Protein AF-A0A954GV73-F1 (afdb_monomer_lite)

Foldseek 3Di:
DDDDDDDDDDDCPVVVVVVVVVVVVVVVVVVVVVVVVVVVVVVVVVVVVVVVVVVVPDDDDDDDDDDDDDDDDDDDDDDDDDDDPDDDDDDDDDDDDDDDDDDPPPVRVVVVVVVVVVVVVVVVVVVVVVVVVVVVVVVVVVVVVVVVVVVVVVVVVVVVVVVVVVVVVVVVVVVVVVVVVVVVVVVVVVVVVVVVVVVVVVVVVVVVVVVVVVVVVVVVVVDDDDDDPDDDDCPPDDPDDDFDWDDDPFWIAGPVVRDIDGPVNVVPDDD

pLDDT: mean 78.46, std 19.03, range [37.81, 98.62]

Radius of gyration: 63.05 Å; chains: 1; bounding box: 136×92×162 Å

Sequence (271 aa):
MKRPRSQPTFTMFPFLAVLMCTMGALILILLVTTRRIRTQAIAQKQQETLQATIEVEKTEPPKLTTVAVMPTLRVPPVPQMPVLPRREVDEPVLPEVTEDPPGPTAAELARLEYEARLAQRNLQEQKLNEQMRARLSALQDKYSDRAKQLATEQHNWMTTQSQTNALLADVRQLQGANEQMEQQLKQLAAQNTALQQKKSEQEQQLAQLGKNQQQLVEDQKNRQPRIALVAHDPLAGTNRKPILIECRADSFHFPSEGISISAADCNGFLP

Secondary structure (DSSP, 8-state):
--PPPPP----SHHHHHHHHHHHHHHHHHHHHHHHHHHHHHHHHHHHHHHHHHHSSTT--PPP----PPPPP--PPPPPPPP----------PPPP------SPPHHHHHHHHHHHHHHHHHHHHHHHHHHHHHHHHHHHHHHHHHHHHHHHHHHHHHHHHHHHHHHHHHHHHHHHHHHHHHHHHHHHHHHHHHHHHHHHHHHHHHHHHHHHHHHHHHHHHHSPP---------SS---PPPPP-EE-SSEEEETTTTEEEETTTTTT---

Structure (mmCIF, N/CA/C/O backbone):
data_AF-A0A954GV73-F1
#
_entry.id   AF-A0A954GV73-F1
#
loop_
_atom_site.group_PDB
_atom_site.id
_atom_site.type_symbol
_atom_site.label_atom_id
_atom_site.label_alt_id
_atom_site.label_comp_id
_atom_site.label_asym_id
_atom_site.label_entity_id
_atom_site.label_seq_id
_atom_site.pdbx_PDB_ins_code
_atom_site.Cartn_x
_atom_site.Cartn_y
_atom_site.Cartn_z
_atom_site.occupancy
_atom_site.B_iso_or_equiv
_atom_site.auth_seq_id
_atom_site.auth_comp_id
_atom_site.auth_asym_id
_atom_site.auth_atom_id
_atom_site.pdbx_PDB_model_num
ATOM 1 N N . MET A 1 1 ? -56.270 -59.902 46.394 1.00 41.78 1 MET A N 1
ATOM 2 C CA . MET A 1 1 ? -55.481 -58.654 46.513 1.00 41.78 1 MET A CA 1
ATOM 3 C C . MET A 1 1 ? -54.288 -58.727 45.563 1.00 41.78 1 MET A C 1
ATOM 5 O O . MET A 1 1 ? -53.394 -59.526 45.799 1.00 41.78 1 MET A O 1
ATOM 9 N N . LYS A 1 2 ? -54.300 -57.982 44.448 1.00 44.97 2 LYS A N 1
ATOM 10 C CA . LYS A 1 2 ? -53.199 -57.937 43.464 1.00 44.97 2 LYS A CA 1
ATOM 11 C C . LYS A 1 2 ? -52.466 -56.599 43.612 1.00 44.97 2 LYS A C 1
ATOM 13 O O . LYS A 1 2 ? -53.086 -55.556 43.444 1.00 44.97 2 LYS A O 1
ATOM 18 N N . ARG A 1 3 ? -51.174 -56.634 43.960 1.00 53.81 3 ARG A N 1
ATOM 19 C CA . ARG A 1 3 ? -50.294 -55.451 44.005 1.00 53.81 3 ARG A CA 1
ATOM 20 C C . ARG A 1 3 ? -49.956 -54.997 42.577 1.00 53.81 3 ARG A C 1
ATOM 22 O O . ARG A 1 3 ? -49.588 -55.858 41.775 1.00 53.81 3 ARG A O 1
ATOM 29 N N . PRO A 1 4 ? -50.025 -53.695 42.248 1.00 54.28 4 PRO A N 1
ATOM 30 C CA . PRO A 1 4 ? -49.510 -53.204 40.980 1.00 54.28 4 PRO A CA 1
ATOM 31 C C . PRO A 1 4 ? -47.974 -53.151 41.024 1.00 54.28 4 PRO A C 1
ATOM 33 O O . PRO A 1 4 ? -47.370 -52.762 42.023 1.00 54.28 4 PRO A O 1
ATOM 36 N N . ARG A 1 5 ? -47.349 -53.597 39.932 1.00 58.44 5 ARG A N 1
ATOM 37 C CA . ARG A 1 5 ? -45.899 -53.574 39.691 1.00 58.44 5 ARG A CA 1
ATOM 38 C C . ARG A 1 5 ? -45.523 -52.160 39.230 1.00 58.44 5 ARG A C 1
ATOM 40 O O . ARG A 1 5 ? -46.081 -51.707 38.233 1.00 58.44 5 ARG A O 1
ATOM 47 N N . SER A 1 6 ? -44.609 -51.472 39.919 1.00 55.91 6 SER A N 1
ATOM 48 C CA . SER A 1 6 ? -44.059 -50.206 39.419 1.00 55.91 6 SER A CA 1
ATOM 49 C C . SER A 1 6 ? -43.131 -50.490 38.236 1.00 55.91 6 SER A C 1
ATOM 51 O O . SER A 1 6 ? -42.270 -51.369 38.304 1.00 55.91 6 SER A O 1
ATOM 53 N N . GLN A 1 7 ? -43.343 -49.790 37.124 1.00 59.84 7 GLN A N 1
ATOM 54 C CA . GLN A 1 7 ? -42.407 -49.800 36.005 1.00 59.84 7 GLN A CA 1
ATOM 55 C C . GLN A 1 7 ? -41.406 -48.647 36.169 1.00 59.84 7 GLN A C 1
ATOM 57 O O . GLN A 1 7 ? -41.823 -47.544 36.524 1.00 59.84 7 GLN A O 1
ATOM 62 N N . PRO A 1 8 ? -40.104 -48.873 35.923 1.00 58.81 8 PRO A N 1
ATOM 63 C CA . PRO A 1 8 ? -39.102 -47.820 35.985 1.00 58.81 8 PRO A CA 1
ATOM 64 C C . PRO A 1 8 ? -39.222 -46.918 34.749 1.00 58.81 8 PRO A C 1
ATOM 66 O O . PRO A 1 8 ? -38.956 -47.338 33.624 1.00 58.81 8 PRO A O 1
ATOM 69 N N . THR A 1 9 ? -39.629 -45.666 34.949 1.00 61.19 9 THR A N 1
ATOM 70 C CA . THR A 1 9 ? -39.625 -44.632 33.909 1.00 61.19 9 THR A CA 1
ATOM 71 C C . THR A 1 9 ? -38.199 -44.118 33.717 1.00 61.19 9 THR A C 1
ATOM 73 O O . THR A 1 9 ? -37.692 -43.356 34.540 1.00 61.19 9 THR A O 1
ATOM 76 N N . PHE A 1 10 ? -37.537 -44.546 32.642 1.00 60.69 10 PHE A N 1
ATOM 77 C CA . PHE A 1 10 ? -36.244 -43.997 32.234 1.00 60.69 10 PHE A CA 1
ATOM 78 C C . PHE A 1 10 ? -36.431 -42.552 31.756 1.00 60.69 10 PHE A C 1
ATOM 80 O O . PHE A 1 10 ? -37.136 -42.288 30.782 1.00 60.69 10 PHE A O 1
ATOM 87 N N . THR A 1 11 ? -35.813 -41.601 32.452 1.00 64.12 11 THR A N 1
ATOM 88 C CA . THR A 1 11 ? -35.829 -40.190 32.068 1.00 64.12 11 THR A CA 1
ATOM 89 C C . THR A 1 11 ? -34.871 -39.991 30.888 1.00 64.12 11 THR A C 1
ATOM 91 O O . THR A 1 11 ? -33.685 -40.288 30.976 1.00 64.12 11 THR A O 1
ATOM 94 N N . MET A 1 12 ? -35.380 -39.509 29.749 1.00 60.69 12 MET A N 1
ATOM 95 C CA . MET A 1 12 ? -34.610 -39.310 28.501 1.00 60.69 12 MET A CA 1
ATOM 96 C C . MET A 1 12 ? -33.734 -38.040 28.496 1.00 60.69 12 MET A C 1
ATOM 98 O O . MET A 1 12 ? -33.061 -37.733 27.513 1.00 60.69 12 MET A O 1
ATOM 102 N N . PHE A 1 13 ? -33.703 -37.303 29.607 1.00 61.72 13 PHE A N 1
ATOM 103 C CA . PHE A 1 13 ? -32.982 -36.037 29.744 1.00 61.72 13 PHE A CA 1
ATOM 104 C C . PHE A 1 13 ? -31.440 -36.116 29.683 1.00 61.72 13 PHE A C 1
ATOM 106 O O . PHE A 1 13 ? -30.848 -35.221 29.076 1.00 61.72 13 PHE A O 1
ATOM 113 N N . PRO A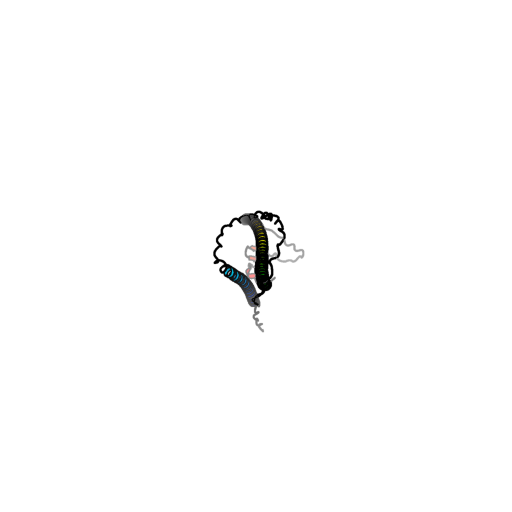 1 14 ? -30.745 -37.141 30.221 1.00 71.19 14 PRO A N 1
ATOM 114 C CA . PRO A 1 14 ? -29.283 -37.160 30.192 1.00 71.19 14 PRO A CA 1
ATOM 115 C C . PRO A 1 14 ? -28.727 -37.501 28.801 1.00 71.19 14 PRO A C 1
ATOM 117 O O . PRO A 1 14 ? -27.673 -36.999 28.424 1.00 71.19 14 PRO A O 1
ATOM 120 N N . PHE A 1 15 ? -29.443 -38.291 27.996 1.00 70.44 15 PHE A N 1
ATOM 121 C CA . PHE A 1 15 ? -28.986 -38.660 26.652 1.00 70.44 15 PHE A CA 1
ATOM 122 C C . PHE A 1 15 ? -29.048 -37.471 25.682 1.00 70.44 15 PHE A C 1
ATOM 124 O O . PHE A 1 15 ? -28.120 -37.237 24.910 1.00 70.44 15 PHE A O 1
ATOM 131 N N . LEU A 1 16 ? -30.108 -36.665 25.778 1.00 77.19 16 LEU A N 1
ATOM 132 C CA . LEU A 1 16 ? -30.295 -35.470 24.953 1.00 77.19 16 LEU A CA 1
ATOM 133 C C . LEU A 1 16 ? -29.262 -34.383 25.298 1.00 77.19 16 LEU A C 1
ATOM 135 O O . LEU A 1 16 ? -28.715 -33.745 24.399 1.00 77.19 16 LEU A O 1
ATOM 139 N N . ALA A 1 17 ? -28.916 -34.240 26.584 1.00 79.25 17 ALA A N 1
ATOM 140 C CA . ALA A 1 17 ? -27.862 -33.329 27.034 1.00 79.25 17 ALA A CA 1
ATOM 141 C C . ALA A 1 17 ? -26.482 -33.705 26.464 1.00 79.25 17 ALA A C 1
ATOM 143 O O . ALA A 1 17 ? -25.755 -32.839 25.975 1.00 79.25 17 ALA A O 1
ATOM 144 N N . VAL A 1 18 ? -26.134 -34.997 26.456 1.00 86.56 18 VAL A N 1
ATOM 145 C CA . VAL A 1 18 ? -24.871 -35.482 25.871 1.00 86.56 18 VAL A CA 1
ATOM 146 C C . VAL A 1 18 ? -24.867 -35.330 24.345 1.00 86.56 18 VAL A C 1
ATOM 148 O O . VAL A 1 18 ? -23.845 -34.959 23.766 1.00 86.56 18 VAL A O 1
ATOM 151 N N . LEU A 1 19 ? -26.006 -35.530 23.680 1.00 86.31 19 LEU A N 1
ATOM 152 C CA . LEU A 1 19 ? -26.129 -35.366 22.229 1.00 86.31 19 LEU A CA 1
ATOM 153 C C . LEU A 1 19 ? -26.004 -33.895 21.794 1.00 86.31 19 LEU A C 1
ATOM 155 O O . LEU A 1 19 ? -25.281 -33.590 20.846 1.00 86.31 19 LEU A O 1
ATOM 159 N N . MET A 1 20 ? -26.620 -32.961 22.526 1.00 86.31 20 MET A N 1
ATOM 160 C CA . MET A 1 20 ? -26.452 -31.528 22.257 1.00 86.31 20 MET A CA 1
ATOM 161 C C . MET A 1 20 ? -25.017 -31.067 22.553 1.00 86.31 20 MET A C 1
ATOM 163 O O . MET A 1 20 ? -24.449 -30.276 21.800 1.00 86.31 20 MET A O 1
ATOM 167 N N . CYS A 1 21 ? -24.402 -31.601 23.612 1.00 86.56 21 CYS A N 1
ATOM 168 C CA . CYS A 1 21 ? -23.029 -31.275 23.989 1.00 86.56 21 CYS A CA 1
ATOM 169 C C . CYS A 1 21 ? -22.011 -31.771 22.945 1.00 86.56 21 CYS A C 1
ATOM 171 O O . CYS A 1 21 ? -21.126 -31.024 22.529 1.00 86.56 21 CYS A O 1
ATOM 173 N N . THR A 1 22 ? -22.173 -33.000 22.450 1.00 90.75 22 THR A N 1
ATOM 174 C CA . THR A 1 22 ? -21.291 -33.576 21.421 1.00 90.75 22 THR A CA 1
ATOM 175 C C . THR A 1 22 ? -21.446 -32.884 20.066 1.00 90.75 22 THR A C 1
ATOM 177 O O . THR A 1 22 ? -20.433 -32.560 19.442 1.00 90.75 22 THR A O 1
ATOM 180 N N . MET A 1 23 ? -22.672 -32.556 19.634 1.00 92.25 23 MET A N 1
ATOM 181 C CA . MET A 1 23 ? -22.865 -31.736 18.429 1.00 92.25 23 MET A CA 1
ATOM 182 C C . MET A 1 23 ? -22.291 -30.322 18.590 1.00 92.25 23 MET A C 1
ATOM 184 O O . MET A 1 23 ? -21.651 -29.820 17.667 1.00 92.25 23 MET A O 1
ATOM 188 N N . GLY A 1 24 ? -22.450 -29.693 19.759 1.00 92.56 24 GLY A N 1
ATOM 189 C CA . GLY A 1 24 ? -21.889 -28.367 20.039 1.00 92.56 24 GLY A CA 1
ATOM 190 C C . GLY A 1 24 ? -20.357 -28.341 19.991 1.00 92.56 24 GLY A C 1
ATOM 191 O O . GLY A 1 24 ? -19.768 -27.447 19.377 1.00 92.56 24 GLY A O 1
ATOM 192 N N . ALA A 1 25 ? -19.703 -29.354 20.568 1.00 92.12 25 ALA A N 1
ATOM 193 C CA . ALA A 1 25 ? -18.248 -29.489 20.536 1.00 92.12 25 ALA A CA 1
ATOM 194 C C . ALA A 1 25 ? -17.716 -29.705 19.110 1.00 92.12 25 ALA A C 1
ATOM 196 O O . ALA A 1 25 ? -16.722 -29.089 18.724 1.00 92.12 25 ALA A O 1
ATOM 197 N N . LEU A 1 26 ? -18.402 -30.516 18.297 1.00 90.94 26 LEU A N 1
ATOM 198 C CA . LEU A 1 26 ? -18.021 -30.742 16.901 1.00 90.94 26 LEU A CA 1
ATOM 199 C C . LEU A 1 26 ? -18.115 -29.466 16.059 1.00 90.94 26 LEU A C 1
ATOM 201 O O . LEU A 1 26 ? -17.216 -29.207 15.261 1.00 90.94 26 LEU A O 1
ATOM 205 N N . ILE A 1 27 ? -19.138 -28.633 16.272 1.00 90.50 27 ILE A N 1
ATOM 206 C CA . ILE A 1 27 ? -19.277 -27.346 15.571 1.00 90.50 27 ILE A CA 1
ATOM 207 C C . ILE A 1 27 ? -18.127 -26.398 15.938 1.00 90.50 27 ILE A C 1
ATOM 209 O O . ILE A 1 27 ? -17.527 -25.793 15.049 1.00 90.50 27 ILE A O 1
ATOM 213 N N . LEU A 1 28 ? -17.770 -26.295 17.224 1.00 88.44 28 LEU A N 1
ATOM 214 C CA . LEU A 1 28 ? -16.638 -25.468 17.661 1.00 88.44 28 LEU A CA 1
ATOM 215 C C . LEU A 1 28 ? -15.305 -25.964 17.091 1.00 88.44 28 LEU A C 1
ATOM 217 O O . LEU A 1 28 ? -14.504 -25.156 16.618 1.00 88.44 28 LEU A O 1
ATOM 221 N N . ILE A 1 29 ? -15.081 -27.280 17.070 1.00 89.44 29 ILE A N 1
ATOM 222 C CA . ILE A 1 29 ? -13.880 -27.882 16.473 1.00 89.44 29 ILE A CA 1
ATOM 223 C C . ILE A 1 29 ? -13.820 -27.590 14.967 1.00 89.44 29 ILE A C 1
ATOM 225 O O . ILE A 1 29 ? -12.762 -27.210 14.457 1.00 89.44 29 ILE A O 1
ATOM 229 N N . LEU A 1 30 ? -14.945 -27.685 14.251 1.00 87.12 30 LEU A N 1
ATOM 230 C CA . LEU A 1 30 ? -15.021 -27.373 12.820 1.00 87.12 30 LEU A CA 1
ATOM 231 C C . LEU A 1 30 ? -14.730 -25.884 12.538 1.00 87.12 30 LEU A C 1
ATOM 233 O O . LEU A 1 30 ? -14.038 -25.532 11.581 1.00 87.12 30 LEU A O 1
ATOM 237 N N . LEU A 1 31 ? -15.213 -24.985 13.397 1.00 91.56 31 LEU A N 1
ATOM 238 C CA . LEU A 1 31 ? -15.010 -23.539 13.259 1.00 91.56 31 LEU A CA 1
ATOM 239 C C . LEU A 1 31 ? -13.549 -23.145 13.545 1.00 91.56 31 LEU A C 1
ATOM 241 O O . LEU A 1 31 ? -12.957 -22.329 12.836 1.00 91.56 31 LEU A O 1
ATOM 245 N N . VAL A 1 32 ? -12.920 -23.764 14.545 1.00 90.12 32 VAL A N 1
ATOM 246 C CA . VAL A 1 32 ? -11.504 -23.529 14.870 1.00 90.12 32 VAL A CA 1
ATOM 247 C C . VAL A 1 32 ? -10.578 -24.089 13.788 1.00 90.12 32 VAL A C 1
ATOM 249 O O . VAL A 1 32 ? -9.610 -23.426 13.411 1.00 90.12 32 VAL A O 1
ATOM 252 N N . THR A 1 33 ? -10.871 -25.275 13.253 1.00 86.25 33 THR A N 1
ATOM 253 C CA . THR A 1 33 ? -10.067 -25.889 12.181 1.00 86.25 33 THR A CA 1
ATOM 254 C C . THR A 1 33 ? -10.168 -25.096 10.880 1.00 86.25 33 THR A C 1
ATOM 256 O O . THR A 1 33 ? -9.139 -24.779 10.286 1.00 86.25 33 THR A O 1
ATOM 259 N N . THR A 1 34 ? -11.366 -24.656 10.484 1.00 85.44 34 THR A N 1
ATOM 260 C CA . THR A 1 34 ? -11.543 -23.786 9.304 1.00 85.44 34 THR A CA 1
ATOM 261 C C . THR A 1 34 ? -10.861 -22.423 9.460 1.00 85.44 34 THR A C 1
ATOM 263 O O . THR A 1 34 ? -10.256 -21.932 8.503 1.00 85.44 34 THR A O 1
ATOM 266 N N . ARG A 1 35 ? -10.874 -21.827 10.664 1.00 79.69 35 ARG A N 1
ATOM 267 C CA . ARG A 1 35 ? -10.096 -20.608 10.954 1.00 79.69 35 ARG A CA 1
ATOM 268 C C . ARG A 1 35 ? -8.592 -20.845 10.840 1.00 79.69 35 ARG A C 1
ATOM 270 O O . ARG A 1 35 ? -7.924 -20.071 10.162 1.00 79.69 35 ARG A O 1
ATOM 277 N N . ARG A 1 36 ? -8.064 -21.923 11.432 1.00 79.38 36 ARG A N 1
ATOM 278 C CA . ARG A 1 36 ? -6.631 -22.259 11.352 1.00 79.38 36 ARG A CA 1
ATOM 279 C C . ARG A 1 36 ? -6.160 -22.510 9.921 1.00 79.38 36 ARG A C 1
ATOM 281 O O . ARG A 1 36 ? -5.110 -21.992 9.560 1.00 79.38 36 ARG A O 1
ATOM 288 N N . ILE A 1 37 ? -6.938 -23.226 9.106 1.00 79.12 37 ILE A N 1
ATOM 289 C CA . ILE A 1 37 ? -6.594 -23.492 7.697 1.00 79.12 37 ILE A CA 1
ATOM 290 C C . ILE A 1 37 ? -6.514 -22.182 6.904 1.00 79.12 37 ILE A C 1
ATOM 292 O O . ILE A 1 37 ? -5.562 -21.975 6.157 1.00 79.12 37 ILE A O 1
ATOM 296 N N . ARG A 1 38 ? -7.460 -21.252 7.107 1.00 75.19 38 ARG A N 1
ATOM 297 C CA . ARG A 1 38 ? -7.402 -19.928 6.464 1.00 75.19 38 ARG A CA 1
ATOM 298 C C . ARG A 1 38 ? -6.181 -19.122 6.902 1.00 75.19 38 ARG A C 1
ATOM 300 O O . ARG A 1 38 ? -5.515 -18.542 6.053 1.00 75.19 38 ARG A O 1
ATOM 307 N N . THR A 1 39 ? -5.862 -19.101 8.196 1.00 73.06 39 THR A N 1
ATOM 308 C CA . THR A 1 39 ? -4.686 -18.376 8.703 1.00 73.06 39 THR A CA 1
ATOM 309 C C . THR A 1 39 ? -3.375 -18.980 8.188 1.00 73.06 39 THR A C 1
ATOM 311 O O . THR A 1 39 ? -2.474 -18.236 7.815 1.00 73.06 39 THR A O 1
ATOM 314 N N . GLN A 1 40 ? -3.279 -20.310 8.095 1.00 71.06 40 GLN A N 1
ATOM 315 C CA . GLN A 1 40 ? -2.110 -20.996 7.533 1.00 71.06 40 GLN A CA 1
ATOM 316 C C . GLN A 1 40 ? -1.956 -20.750 6.027 1.00 71.06 40 GLN A C 1
ATOM 318 O O . GLN A 1 40 ? -0.847 -20.485 5.576 1.00 71.06 40 GLN A O 1
ATOM 323 N N . ALA A 1 41 ? -3.052 -20.743 5.261 1.00 70.31 41 ALA A N 1
ATOM 324 C CA . ALA A 1 41 ? -3.018 -20.424 3.833 1.00 70.31 41 ALA A CA 1
ATOM 325 C C . ALA A 1 41 ? -2.568 -18.975 3.558 1.00 70.31 41 ALA A C 1
ATOM 327 O O . ALA A 1 41 ? -1.881 -18.714 2.572 1.00 70.31 41 ALA A O 1
ATOM 328 N N . ILE A 1 42 ? -2.921 -18.029 4.437 1.00 71.44 42 ILE A N 1
ATOM 329 C CA . ILE A 1 42 ? -2.462 -16.633 4.344 1.00 71.44 42 ILE A CA 1
ATOM 330 C C . ILE A 1 42 ? -0.969 -16.527 4.696 1.00 71.44 42 ILE A C 1
ATOM 332 O O . ILE A 1 42 ? -0.226 -15.858 3.982 1.00 71.44 42 ILE A O 1
ATOM 336 N N . ALA A 1 43 ? -0.512 -17.227 5.740 1.00 69.88 43 ALA A N 1
ATOM 337 C CA . ALA A 1 43 ? 0.895 -17.233 6.144 1.00 69.88 43 ALA A CA 1
ATOM 338 C C . ALA A 1 43 ? 1.821 -17.889 5.097 1.00 69.88 43 ALA A C 1
ATOM 340 O O . ALA A 1 43 ? 2.919 -17.393 4.855 1.00 69.88 43 ALA A O 1
ATOM 341 N N . GLN A 1 44 ? 1.368 -18.957 4.429 1.00 68.94 44 GLN A N 1
ATOM 342 C CA . GLN A 1 44 ? 2.122 -19.615 3.352 1.00 68.94 44 GLN A CA 1
ATOM 343 C C . GLN A 1 44 ? 2.297 -18.704 2.132 1.00 68.94 44 GLN A C 1
ATOM 345 O O . GLN A 1 44 ? 3.409 -18.567 1.628 1.00 68.94 44 GLN A O 1
ATOM 350 N N . LYS A 1 45 ? 1.239 -17.990 1.719 1.00 64.25 45 LYS A N 1
ATOM 351 C CA . LYS A 1 45 ? 1.343 -16.999 0.635 1.00 64.25 45 LYS A CA 1
ATOM 352 C C . LYS A 1 45 ? 2.312 -15.863 0.976 1.00 64.25 45 LYS A C 1
ATOM 354 O O . LYS A 1 45 ? 3.062 -15.414 0.116 1.00 64.25 45 LYS A O 1
ATOM 359 N N . GLN A 1 46 ? 2.346 -15.421 2.234 1.00 61.56 46 GLN A N 1
ATOM 360 C CA . GLN A 1 46 ? 3.306 -14.408 2.684 1.00 61.56 46 GLN A CA 1
ATOM 361 C C . GLN A 1 46 ? 4.757 -14.913 2.651 1.00 61.56 46 GLN A C 1
ATOM 363 O O . GLN A 1 46 ? 5.647 -14.147 2.293 1.00 61.56 46 GLN A O 1
ATOM 368 N N . GLN A 1 47 ? 5.010 -16.193 2.947 1.00 57.50 47 GLN A N 1
ATOM 369 C CA . GLN A 1 47 ? 6.354 -16.778 2.842 1.00 57.50 47 GLN A CA 1
ATOM 370 C C . GLN A 1 47 ? 6.841 -16.929 1.396 1.00 57.50 47 GLN A C 1
ATOM 372 O O . GLN A 1 47 ? 8.008 -16.644 1.136 1.00 57.50 47 GLN A O 1
ATOM 377 N N . GLU A 1 48 ? 5.965 -17.280 0.452 1.00 57.28 48 GLU A N 1
ATOM 378 C CA . GLU A 1 48 ? 6.308 -17.299 -0.981 1.00 57.28 48 GLU A CA 1
ATOM 379 C C . GLU A 1 48 ? 6.635 -15.894 -1.505 1.00 57.28 48 GLU A C 1
ATOM 381 O O . GLU A 1 48 ? 7.530 -15.724 -2.330 1.00 57.28 48 GLU A O 1
ATOM 386 N N . THR A 1 49 ? 5.975 -14.865 -0.963 1.00 54.16 49 THR A N 1
ATOM 387 C CA . THR A 1 49 ? 6.243 -13.474 -1.356 1.00 54.16 49 THR A CA 1
ATOM 388 C C . THR A 1 49 ? 7.542 -12.956 -0.732 1.00 54.16 49 THR A C 1
ATOM 390 O O . THR A 1 49 ? 8.258 -12.198 -1.368 1.00 54.16 49 THR A O 1
ATOM 393 N N . LEU A 1 50 ? 7.889 -13.399 0.483 1.00 50.12 50 LEU A N 1
ATOM 394 C CA . LEU A 1 50 ? 9.144 -13.043 1.160 1.00 50.12 50 LEU A CA 1
ATOM 395 C C . LEU A 1 50 ? 10.372 -13.745 0.560 1.00 50.12 50 LEU A C 1
ATOM 397 O O . LEU A 1 50 ? 11.447 -13.152 0.533 1.00 50.12 50 LEU A O 1
ATOM 401 N N . GLN A 1 51 ? 10.233 -14.978 0.060 1.00 49.50 51 GLN A N 1
ATOM 402 C CA . GLN A 1 51 ? 11.331 -15.686 -0.613 1.00 49.50 51 GLN A CA 1
ATOM 403 C C . GLN A 1 51 ? 11.629 -15.111 -2.007 1.00 49.50 51 GLN A C 1
ATOM 405 O O . GLN A 1 51 ? 12.793 -15.070 -2.397 1.00 49.50 51 GLN A O 1
ATOM 410 N N . ALA A 1 52 ? 10.625 -14.567 -2.704 1.00 52.31 52 ALA A N 1
ATOM 411 C CA . ALA A 1 52 ? 10.822 -13.867 -3.976 1.00 52.31 52 ALA A CA 1
ATOM 412 C C . ALA A 1 52 ? 11.552 -12.513 -3.829 1.00 52.31 52 ALA A C 1
ATOM 414 O O . ALA A 1 52 ? 12.197 -12.058 -4.771 1.00 52.31 52 ALA A O 1
ATOM 415 N N . THR A 1 53 ? 11.499 -11.874 -2.654 1.00 46.78 53 THR A N 1
ATOM 416 C CA . THR A 1 53 ? 12.177 -10.585 -2.415 1.00 46.78 53 THR A CA 1
ATOM 417 C C . THR A 1 53 ? 13.670 -10.743 -2.093 1.00 46.78 53 THR A C 1
ATOM 419 O O . THR A 1 53 ? 14.432 -9.803 -2.294 1.00 46.78 53 THR A O 1
ATOM 422 N N . ILE A 1 54 ? 14.121 -11.921 -1.641 1.00 48.22 54 ILE A N 1
ATOM 423 C CA . ILE A 1 54 ? 15.522 -12.147 -1.223 1.00 48.22 54 ILE A CA 1
ATOM 424 C C . ILE A 1 54 ? 16.449 -12.477 -2.415 1.00 48.22 54 ILE A C 1
ATOM 426 O O . ILE A 1 54 ? 17.656 -12.263 -2.325 1.00 48.22 54 ILE A O 1
ATOM 430 N N . GLU A 1 55 ? 15.927 -12.911 -3.569 1.00 45.94 55 GLU A N 1
ATOM 431 C CA . GLU A 1 55 ? 16.755 -13.179 -4.764 1.00 45.94 55 GLU A CA 1
ATOM 432 C C . GLU A 1 55 ? 17.091 -11.937 -5.614 1.00 45.94 55 GLU A C 1
ATOM 434 O O . GLU A 1 55 ? 17.952 -12.015 -6.488 1.00 45.94 55 GLU A O 1
ATOM 439 N N . VAL A 1 56 ? 16.483 -10.772 -5.352 1.00 47.22 56 VAL A N 1
ATOM 440 C CA . VAL A 1 56 ? 16.708 -9.549 -6.157 1.00 47.22 56 VAL A CA 1
ATOM 441 C C . VAL A 1 56 ? 17.792 -8.630 -5.556 1.00 47.22 56 VAL A C 1
ATOM 443 O O . VAL A 1 56 ? 18.340 -7.768 -6.240 1.00 47.22 56 VAL A O 1
ATOM 446 N N . GLU A 1 57 ? 18.199 -8.846 -4.302 1.00 44.72 57 GLU A N 1
ATOM 447 C CA . GLU A 1 57 ? 19.125 -7.971 -3.562 1.00 44.72 57 GLU A CA 1
ATOM 448 C C . GLU A 1 57 ? 20.599 -8.430 -3.641 1.00 44.72 57 GLU A C 1
ATOM 450 O O . GLU A 1 57 ? 21.290 -8.563 -2.630 1.00 44.72 57 GLU A O 1
ATOM 455 N N . LYS A 1 58 ? 21.123 -8.711 -4.846 1.00 44.28 58 LYS A N 1
ATOM 456 C CA . LYS A 1 58 ? 22.575 -8.956 -5.016 1.00 44.28 58 LYS A CA 1
ATOM 457 C C . LYS A 1 58 ? 23.213 -8.417 -6.297 1.00 44.28 58 LYS A C 1
ATOM 459 O O . LYS A 1 58 ? 24.307 -8.847 -6.660 1.00 44.28 58 LYS A O 1
ATOM 464 N N . THR A 1 59 ? 22.598 -7.448 -6.966 1.00 37.81 59 THR A N 1
ATOM 465 C CA . THR A 1 59 ? 23.245 -6.747 -8.087 1.00 37.81 59 THR A CA 1
ATOM 466 C C . THR A 1 59 ? 23.655 -5.331 -7.697 1.00 37.81 59 THR A C 1
ATOM 468 O O . THR A 1 59 ? 22.840 -4.446 -7.463 1.00 37.81 59 THR A O 1
ATOM 471 N N . GLU A 1 60 ? 24.972 -5.203 -7.601 1.00 49.22 60 GLU A N 1
ATOM 472 C CA . GLU A 1 60 ? 25.833 -4.060 -7.317 1.00 49.22 60 GLU A CA 1
ATOM 473 C C . GLU A 1 60 ? 25.453 -2.764 -8.078 1.00 49.22 60 GLU A C 1
ATOM 475 O O . GLU A 1 60 ? 25.046 -2.827 -9.242 1.00 49.22 60 GLU A O 1
ATOM 480 N N . PRO A 1 61 ? 25.590 -1.572 -7.459 1.00 48.66 61 PRO A N 1
ATOM 481 C CA . PRO A 1 61 ? 25.174 -0.309 -8.065 1.00 48.66 61 PRO A CA 1
ATOM 482 C C . PRO A 1 61 ? 26.103 0.124 -9.220 1.00 48.66 61 PRO A C 1
ATOM 484 O O . PRO A 1 61 ? 27.330 0.046 -9.092 1.00 48.66 61 PRO A O 1
ATOM 487 N N . PRO A 1 62 ? 25.564 0.650 -10.337 1.00 45.91 62 PRO A N 1
ATOM 488 C CA . PRO A 1 62 ? 26.376 1.132 -11.446 1.00 45.91 62 PRO A CA 1
ATOM 489 C C . PRO A 1 62 ? 27.114 2.427 -11.074 1.00 45.91 62 PRO A C 1
ATOM 491 O O . PRO A 1 62 ? 26.521 3.432 -10.681 1.00 45.91 62 PRO A O 1
ATOM 494 N N . LYS A 1 63 ? 28.440 2.401 -11.235 1.00 47.19 63 LYS A N 1
ATOM 495 C CA . LYS A 1 63 ? 29.329 3.561 -11.096 1.00 47.19 63 LYS A CA 1
ATOM 496 C C . LYS A 1 63 ? 28.962 4.636 -12.125 1.00 47.19 63 LYS A C 1
ATOM 498 O O . LYS A 1 63 ? 28.985 4.381 -13.330 1.00 47.19 63 LYS A O 1
ATOM 503 N N . LEU A 1 64 ? 28.685 5.852 -11.645 1.00 46.44 64 LEU A N 1
ATOM 504 C CA . LEU A 1 64 ? 28.544 7.051 -12.473 1.00 46.44 64 LEU A CA 1
ATOM 505 C C . LEU A 1 64 ? 29.839 7.282 -13.262 1.00 46.44 64 LEU A C 1
ATOM 507 O O . LEU A 1 64 ? 30.873 7.627 -12.693 1.00 46.44 64 LEU A O 1
ATOM 511 N N . THR A 1 65 ? 29.764 7.106 -14.580 1.00 40.06 65 THR A N 1
ATOM 512 C CA . THR A 1 65 ? 30.818 7.521 -15.506 1.00 40.06 65 THR A CA 1
ATOM 513 C C . THR A 1 65 ? 30.537 8.951 -15.951 1.00 40.06 65 THR A C 1
ATOM 515 O O . THR A 1 65 ? 29.441 9.294 -16.389 1.00 40.06 65 THR A O 1
ATOM 518 N N . THR A 1 66 ? 31.554 9.780 -15.774 1.00 42.91 66 THR A N 1
ATOM 519 C CA . THR A 1 66 ? 31.655 11.203 -16.078 1.00 42.91 66 THR A CA 1
ATOM 520 C C . THR A 1 66 ? 31.179 11.551 -17.489 1.00 42.91 66 THR A C 1
ATOM 522 O O . THR A 1 66 ? 31.599 10.957 -18.481 1.00 42.91 66 THR A O 1
ATOM 525 N N . VAL A 1 67 ? 30.320 12.568 -17.573 1.00 45.25 67 VAL A N 1
ATOM 526 C CA . VAL A 1 67 ? 29.855 13.172 -18.825 1.00 45.25 67 VAL A CA 1
ATOM 527 C C . VAL A 1 67 ? 31.034 13.867 -19.507 1.00 45.25 67 VAL A C 1
ATOM 529 O O . VAL A 1 67 ? 31.518 14.898 -19.042 1.00 45.25 67 VAL A O 1
ATOM 532 N N . ALA A 1 68 ? 31.500 13.298 -20.618 1.00 41.81 68 ALA A N 1
ATOM 533 C CA . ALA A 1 68 ? 32.436 13.952 -21.519 1.00 41.81 68 ALA A CA 1
ATOM 534 C C . ALA A 1 68 ? 31.712 15.076 -22.276 1.00 41.81 68 ALA A C 1
ATOM 536 O O . ALA A 1 68 ? 30.755 14.842 -23.016 1.00 41.81 68 ALA A O 1
ATOM 537 N N . VAL A 1 69 ? 32.182 16.305 -22.072 1.00 51.09 69 VAL A N 1
ATOM 538 C CA . VAL A 1 69 ? 31.792 17.494 -22.833 1.00 51.09 69 VAL A CA 1
ATOM 539 C C . VAL A 1 69 ? 32.095 17.252 -24.315 1.00 51.09 69 VAL A C 1
ATOM 541 O O . VAL A 1 69 ? 33.221 16.920 -24.683 1.00 51.09 69 VAL A O 1
ATOM 544 N N . MET A 1 70 ? 31.081 17.405 -25.169 1.00 50.06 70 MET A N 1
ATOM 545 C CA . MET A 1 70 ? 31.244 17.346 -26.622 1.00 50.06 70 MET A CA 1
ATOM 546 C C . MET A 1 70 ? 32.179 18.471 -27.098 1.00 50.06 70 MET A C 1
ATOM 548 O O . MET A 1 70 ? 31.948 19.628 -26.742 1.00 50.06 70 MET A O 1
ATOM 552 N N . PRO A 1 71 ? 33.184 18.196 -27.946 1.00 55.69 71 PRO A N 1
ATOM 553 C CA . PRO A 1 71 ? 33.892 19.258 -28.641 1.00 55.69 71 PRO A CA 1
ATOM 554 C C . PRO A 1 71 ? 32.997 19.841 -29.742 1.00 55.69 71 PRO A C 1
ATOM 556 O O . PRO A 1 71 ? 32.482 19.125 -30.603 1.00 55.69 71 PRO A O 1
ATOM 559 N N . THR A 1 72 ? 32.821 21.161 -29.707 1.00 53.84 72 THR A N 1
ATOM 560 C CA . THR A 1 72 ? 32.174 21.962 -30.750 1.00 53.84 72 THR A CA 1
ATOM 561 C C . THR A 1 72 ? 32.793 21.661 -32.117 1.00 53.84 72 THR A C 1
ATOM 563 O O . THR A 1 72 ? 34.004 21.801 -32.300 1.00 53.84 72 THR A O 1
ATOM 566 N N . LEU A 1 73 ? 31.959 21.278 -33.092 1.00 45.28 73 LEU A N 1
ATOM 567 C CA . LEU A 1 73 ? 32.358 21.177 -34.497 1.00 45.28 73 LEU A CA 1
ATOM 568 C C . LEU A 1 73 ? 32.836 22.554 -34.981 1.00 45.28 73 LEU A C 1
ATOM 570 O O . LEU A 1 73 ? 32.046 23.483 -35.144 1.00 45.28 73 LEU A O 1
ATOM 574 N N . ARG A 1 74 ? 34.140 22.683 -35.226 1.00 52.97 74 ARG A N 1
ATOM 575 C CA . ARG A 1 74 ? 34.724 23.836 -35.911 1.00 52.97 74 ARG A CA 1
ATOM 576 C C . ARG A 1 74 ? 34.478 23.655 -37.409 1.00 52.97 74 ARG A C 1
ATOM 578 O O . ARG A 1 74 ? 35.005 22.724 -38.013 1.00 52.97 74 ARG A O 1
ATOM 585 N N . VAL A 1 75 ? 33.648 24.517 -37.988 1.00 59.56 75 VAL A N 1
ATOM 586 C CA . VAL A 1 75 ? 33.432 24.582 -39.440 1.00 59.56 75 VAL A CA 1
ATOM 587 C C . VAL A 1 75 ? 34.771 24.943 -40.105 1.00 59.56 75 VAL A C 1
ATOM 589 O O . VAL A 1 75 ? 35.369 25.950 -39.712 1.00 59.56 75 VAL A O 1
ATOM 592 N N . PRO A 1 76 ? 35.294 24.146 -41.056 1.00 66.50 76 PRO A N 1
ATOM 593 C CA . PRO A 1 76 ? 36.493 24.522 -41.794 1.00 66.50 76 PRO A CA 1
ATOM 594 C C . PRO A 1 76 ? 36.184 25.704 -42.730 1.00 66.50 76 PRO A C 1
ATOM 596 O O . PRO A 1 76 ? 35.096 25.748 -43.310 1.00 66.50 76 PRO A O 1
ATOM 599 N N . PRO A 1 77 ? 37.106 26.669 -42.897 1.00 61.22 77 PRO A N 1
ATOM 600 C CA . PRO A 1 77 ? 36.921 27.749 -43.854 1.00 61.22 77 PRO A CA 1
ATOM 601 C C . PRO A 1 77 ? 36.894 27.190 -45.281 1.00 61.22 77 PRO A C 1
ATOM 603 O O . PRO A 1 77 ? 37.677 26.310 -45.642 1.00 61.22 77 PRO A O 1
ATOM 606 N N . VAL A 1 78 ? 35.964 27.713 -46.080 1.00 58.84 78 VAL A N 1
ATOM 607 C CA . VAL A 1 78 ? 35.787 27.385 -47.498 1.00 58.84 78 VAL A CA 1
ATOM 608 C C . VAL A 1 78 ? 37.099 27.668 -48.251 1.00 58.84 78 VAL A C 1
ATOM 610 O O . VAL A 1 78 ? 37.617 28.781 -48.132 1.00 58.84 78 VAL A O 1
ATOM 613 N N . PRO A 1 79 ? 37.647 26.712 -49.027 1.00 60.34 79 PRO A N 1
ATOM 614 C CA . PRO A 1 79 ? 38.805 26.969 -49.874 1.00 60.34 79 PRO A CA 1
ATOM 615 C C . PRO A 1 79 ? 38.446 28.019 -50.928 1.00 60.34 79 PRO A C 1
ATOM 617 O O . PRO A 1 79 ? 37.535 27.818 -51.731 1.00 60.34 79 PRO A O 1
ATOM 620 N N . GLN A 1 80 ? 39.158 29.144 -50.930 1.00 57.72 80 GLN A N 1
ATOM 621 C CA . GLN A 1 80 ? 39.100 30.091 -52.039 1.00 57.72 80 GLN A CA 1
ATOM 622 C C . GLN A 1 80 ? 39.720 29.421 -53.270 1.00 57.72 80 GLN A C 1
ATOM 624 O O . GLN A 1 80 ? 40.829 28.888 -53.205 1.00 57.72 80 GLN A O 1
ATOM 629 N N . MET A 1 81 ? 38.979 29.406 -54.379 1.00 53.22 81 MET A N 1
ATOM 630 C CA . MET A 1 81 ? 39.456 28.859 -55.647 1.00 53.22 81 MET A CA 1
ATOM 631 C C . MET A 1 81 ? 40.724 29.593 -56.112 1.00 53.22 81 MET A C 1
ATOM 633 O O . MET A 1 81 ? 40.752 30.825 -56.067 1.00 53.22 81 MET A O 1
ATOM 637 N N . PRO A 1 82 ? 41.743 28.884 -56.630 1.00 59.69 82 PRO A N 1
ATOM 638 C CA . PRO A 1 82 ? 42.848 29.530 -57.319 1.00 59.69 82 PRO A CA 1
ATOM 639 C C . PRO A 1 82 ? 42.331 30.169 -58.611 1.00 59.69 82 PRO A C 1
ATOM 641 O O . PRO A 1 82 ? 41.693 29.508 -59.433 1.00 59.69 82 PRO A O 1
ATOM 644 N N . VAL A 1 83 ? 42.628 31.452 -58.802 1.00 58.44 83 VAL A N 1
ATOM 645 C CA . VAL A 1 83 ? 42.485 32.118 -60.098 1.00 58.44 83 VAL A CA 1
ATOM 646 C C . VAL A 1 83 ? 43.514 31.495 -61.041 1.00 58.44 83 VAL A C 1
ATOM 648 O O . VAL A 1 83 ? 44.718 31.623 -60.822 1.00 58.44 83 VAL A O 1
ATOM 651 N N . LEU A 1 84 ? 43.047 30.785 -62.068 1.00 56.22 84 LEU A N 1
ATOM 652 C CA . LEU A 1 84 ? 43.908 30.308 -63.147 1.00 56.22 84 LEU A CA 1
ATOM 653 C C . LEU A 1 84 ? 44.423 31.523 -63.938 1.00 56.22 84 LEU A C 1
ATOM 655 O O . LEU A 1 84 ? 43.600 32.328 -64.384 1.00 56.22 84 LEU A O 1
ATOM 659 N N . PRO A 1 85 ? 45.742 31.682 -64.149 1.00 57.84 85 PRO A N 1
ATOM 660 C CA . PRO A 1 85 ? 46.237 32.697 -65.063 1.00 57.84 85 PRO A CA 1
ATOM 661 C C . PRO A 1 85 ? 45.789 32.367 -66.490 1.00 57.84 85 PRO A C 1
ATOM 663 O O . PRO A 1 85 ? 45.837 31.219 -66.941 1.00 57.84 85 PRO A O 1
ATOM 666 N N . ARG A 1 86 ? 45.330 33.403 -67.194 1.00 48.06 86 ARG A N 1
ATOM 667 C CA . ARG A 1 86 ? 44.946 33.352 -68.603 1.00 48.06 86 ARG A CA 1
ATOM 668 C C . ARG A 1 86 ? 46.197 33.010 -69.413 1.00 48.06 86 ARG A C 1
ATOM 670 O O . ARG A 1 86 ? 47.110 33.820 -69.503 1.00 48.06 86 ARG A O 1
ATOM 677 N N . ARG A 1 87 ? 46.254 31.790 -69.943 1.00 53.50 87 ARG A N 1
ATOM 678 C CA . ARG A 1 87 ? 47.319 31.358 -70.847 1.00 53.50 87 ARG A CA 1
ATOM 679 C C . ARG A 1 87 ? 47.141 32.120 -72.161 1.00 53.50 87 ARG A C 1
ATOM 681 O O . ARG A 1 87 ? 46.124 31.938 -72.828 1.00 53.50 87 ARG A O 1
ATOM 688 N N . GLU A 1 88 ? 48.074 33.013 -72.473 1.00 53.56 88 GLU A N 1
ATOM 689 C CA . GLU A 1 88 ? 48.202 33.587 -73.812 1.00 53.56 88 GLU A CA 1
ATOM 690 C C . GLU A 1 88 ? 48.439 32.440 -74.797 1.00 53.56 88 GLU A C 1
ATOM 692 O O . GLU A 1 88 ? 49.213 31.513 -74.541 1.00 53.56 88 GLU A O 1
ATOM 697 N N . VAL A 1 89 ? 47.644 32.439 -75.861 1.00 49.94 89 VAL A N 1
ATOM 698 C CA . VAL A 1 89 ? 47.707 31.447 -76.925 1.00 49.94 89 VAL A CA 1
ATOM 699 C C . VAL A 1 89 ? 48.760 31.951 -77.898 1.00 49.94 89 VAL A C 1
ATOM 701 O O . VAL A 1 89 ? 48.460 32.817 -78.713 1.00 49.94 89 VAL A O 1
ATOM 704 N N . ASP A 1 90 ? 49.982 31.437 -77.784 1.00 53.88 90 ASP A N 1
ATOM 705 C CA . ASP A 1 90 ? 50.956 31.564 -78.862 1.00 53.88 90 ASP A CA 1
ATOM 706 C C . ASP A 1 90 ? 50.548 30.649 -80.023 1.00 53.88 90 ASP A C 1
ATOM 708 O O . ASP A 1 90 ? 50.181 29.481 -79.847 1.00 53.88 90 ASP A O 1
ATOM 712 N N . GLU A 1 91 ? 50.575 31.239 -81.211 1.00 55.75 91 GLU A N 1
ATOM 713 C CA . GLU A 1 91 ? 50.269 30.652 -82.508 1.00 55.75 91 GLU A CA 1
ATOM 714 C C . GLU A 1 91 ? 51.205 29.460 -82.798 1.00 55.75 91 GLU A C 1
ATOM 716 O O . GLU A 1 91 ? 52.428 29.596 -82.694 1.00 55.75 91 GLU A O 1
ATOM 721 N N . PRO A 1 92 ? 50.682 28.263 -83.126 1.00 54.62 92 PRO A N 1
ATOM 722 C CA . PRO A 1 92 ? 51.528 27.095 -83.309 1.00 54.62 92 PRO A CA 1
ATOM 723 C C . PRO A 1 92 ? 52.249 27.169 -84.658 1.00 54.62 92 PRO A C 1
ATOM 725 O O . PRO A 1 92 ? 51.636 27.051 -85.718 1.00 54.62 92 PRO A O 1
ATOM 728 N N . VAL A 1 93 ? 53.574 27.302 -84.615 1.00 56.84 93 VAL A N 1
ATOM 729 C CA . VAL A 1 93 ? 54.447 27.025 -85.762 1.00 56.84 93 VAL A CA 1
ATOM 730 C C . VAL A 1 93 ? 54.441 25.512 -86.011 1.00 56.84 93 VAL A C 1
ATOM 732 O O . VAL A 1 93 ? 54.811 24.733 -85.132 1.00 56.84 93 VAL A O 1
ATOM 735 N N . LEU A 1 94 ? 53.994 25.093 -87.200 1.00 53.44 94 LEU A N 1
ATOM 736 C CA . LEU A 1 94 ? 54.068 23.705 -87.669 1.00 53.44 94 LEU A CA 1
ATOM 737 C C . LEU A 1 94 ? 55.539 23.260 -87.800 1.00 53.44 94 LEU A C 1
ATOM 739 O O . LEU A 1 94 ? 56.289 23.925 -88.517 1.00 53.44 94 LEU A O 1
ATOM 743 N N . PRO A 1 95 ? 55.950 22.119 -87.220 1.00 54.09 95 PRO A N 1
ATOM 744 C CA . PRO A 1 95 ? 57.180 21.446 -87.618 1.00 54.09 95 PRO A CA 1
ATOM 745 C C . PRO A 1 95 ? 56.940 20.578 -88.861 1.00 54.09 95 PRO A C 1
ATOM 747 O O . PRO A 1 95 ? 55.927 19.882 -88.959 1.00 54.09 95 PRO A O 1
ATOM 750 N N . GLU A 1 96 ? 57.893 20.613 -89.793 1.00 49.62 96 GLU A N 1
ATOM 751 C CA . GLU A 1 96 ? 57.984 19.705 -90.939 1.00 49.62 96 GLU A CA 1
ATOM 752 C C . GLU A 1 96 ? 58.000 18.236 -90.495 1.00 49.62 96 GLU A C 1
ATOM 754 O O . GLU A 1 96 ? 58.691 17.847 -89.552 1.00 49.62 96 GLU A O 1
ATOM 759 N N . VAL A 1 97 ? 57.218 17.424 -91.207 1.00 49.22 97 VAL A N 1
ATOM 760 C CA . VAL A 1 97 ? 57.097 15.977 -91.028 1.00 49.22 97 VAL A CA 1
ATOM 761 C C . VAL A 1 97 ? 58.310 15.301 -91.663 1.00 49.22 97 VAL A C 1
ATOM 763 O O . VAL A 1 97 ? 58.441 15.285 -92.885 1.00 49.22 97 VAL A O 1
ATOM 766 N N . THR A 1 98 ? 59.180 14.715 -90.844 1.00 49.41 98 THR A N 1
ATOM 767 C CA . THR A 1 98 ? 60.123 13.680 -91.277 1.00 49.41 98 THR A CA 1
ATOM 768 C C . THR A 1 98 ? 59.532 12.307 -90.957 1.00 49.41 98 THR A C 1
ATOM 770 O O . THR A 1 98 ? 59.171 12.013 -89.819 1.00 49.41 98 THR A O 1
ATOM 773 N N . GLU A 1 99 ? 59.380 11.487 -91.994 1.00 59.84 99 GLU A N 1
ATOM 774 C CA . GLU A 1 99 ? 58.911 10.105 -91.917 1.00 59.84 99 GLU A CA 1
ATOM 775 C C . GLU A 1 99 ? 60.046 9.182 -91.448 1.00 59.84 99 GLU A C 1
ATOM 777 O O . GLU A 1 99 ? 61.095 9.152 -92.084 1.00 59.84 99 GLU A O 1
ATOM 782 N N . ASP A 1 100 ? 59.829 8.434 -90.359 1.00 48.47 100 ASP A N 1
ATOM 783 C CA . ASP A 1 100 ? 60.492 7.151 -90.058 1.00 48.47 100 ASP A CA 1
ATOM 784 C C . ASP A 1 100 ? 59.748 6.416 -88.893 1.00 48.47 100 ASP A C 1
ATOM 786 O O . ASP A 1 100 ? 58.949 7.043 -88.197 1.00 48.47 100 ASP A O 1
ATOM 790 N N . PRO A 1 101 ? 59.940 5.092 -88.682 1.00 53.41 101 PRO A N 1
ATOM 791 C CA . PRO A 1 101 ? 58.957 3.980 -88.760 1.00 53.41 101 PRO A CA 1
ATOM 792 C C . PRO A 1 101 ? 58.003 3.793 -87.541 1.00 53.41 101 PRO A C 1
ATOM 794 O O . PRO A 1 101 ? 58.170 4.464 -86.523 1.00 53.41 101 PRO A O 1
ATOM 797 N N . PRO A 1 102 ? 56.984 2.888 -87.587 1.00 57.41 102 PRO A N 1
ATOM 798 C CA . PRO A 1 102 ? 55.823 2.960 -86.700 1.00 57.41 102 PRO A CA 1
ATOM 799 C C . PRO A 1 102 ? 56.124 2.392 -85.306 1.00 57.41 102 PRO A C 1
ATOM 801 O O . PRO A 1 102 ? 55.911 1.214 -85.019 1.00 57.41 102 PRO A O 1
ATOM 804 N N . GLY A 1 103 ? 56.599 3.260 -84.417 1.00 57.72 103 GLY A N 1
ATOM 805 C CA . GLY A 1 103 ? 56.241 3.197 -83.001 1.00 57.72 103 GLY A CA 1
ATOM 806 C C . GLY A 1 103 ? 54.828 3.761 -82.795 1.00 57.72 103 GLY A C 1
ATOM 807 O O . GLY A 1 103 ? 54.327 4.451 -83.688 1.00 57.72 103 GLY A O 1
ATOM 808 N N . PRO A 1 104 ? 54.162 3.488 -81.655 1.00 61.22 104 PRO A N 1
ATOM 809 C CA . PRO A 1 104 ? 52.859 4.081 -81.374 1.00 61.22 104 PRO A CA 1
ATOM 810 C C . PRO A 1 104 ? 52.959 5.595 -81.542 1.00 61.22 104 PRO A C 1
ATOM 812 O O . PRO A 1 104 ? 53.870 6.235 -81.006 1.00 61.22 104 PRO A O 1
ATOM 815 N N . THR A 1 105 ? 52.054 6.160 -82.334 1.00 68.56 105 THR A N 1
ATOM 816 C CA . THR A 1 105 ? 52.077 7.598 -82.611 1.00 68.56 105 THR A CA 1
ATOM 817 C C . THR A 1 105 ? 51.938 8.357 -81.289 1.00 68.56 105 THR A C 1
ATOM 819 O O . THR A 1 105 ? 51.259 7.898 -80.368 1.00 68.56 105 THR A O 1
ATOM 822 N N . ALA A 1 106 ? 52.544 9.541 -81.161 1.00 74.25 106 ALA A N 1
ATOM 823 C CA . ALA A 1 106 ? 52.424 10.354 -79.941 1.00 74.25 106 ALA A CA 1
ATOM 824 C C . ALA A 1 106 ? 50.950 10.577 -79.514 1.00 74.25 106 ALA A C 1
ATOM 826 O O . ALA A 1 106 ? 50.645 10.715 -78.329 1.00 74.25 106 ALA A O 1
ATOM 827 N N . ALA A 1 107 ? 50.022 10.535 -80.477 1.00 76.69 107 ALA A N 1
ATOM 828 C CA . ALA A 1 107 ? 48.581 10.580 -80.257 1.00 76.69 107 ALA A CA 1
ATOM 829 C C . ALA A 1 107 ? 48.001 9.321 -79.575 1.00 76.69 107 ALA A C 1
ATOM 831 O O . ALA A 1 107 ? 47.078 9.439 -78.769 1.00 76.69 107 ALA A O 1
ATOM 832 N N . GLU A 1 108 ? 48.512 8.123 -79.865 1.00 82.44 108 GLU A N 1
ATOM 833 C CA . GLU A 1 108 ? 48.065 6.865 -79.247 1.00 82.44 108 GLU A CA 1
ATOM 834 C C . GLU A 1 108 ? 48.515 6.752 -77.788 1.00 82.44 108 GLU A C 1
ATOM 836 O O . GLU A 1 108 ? 47.714 6.379 -76.930 1.00 82.44 108 GLU A O 1
ATOM 841 N N . LEU A 1 109 ? 49.749 7.161 -77.476 1.00 83.50 109 LEU A N 1
ATOM 842 C CA . LEU A 1 109 ? 50.235 7.226 -76.091 1.00 83.50 109 LEU A CA 1
ATOM 843 C C . LEU A 1 109 ? 49.404 8.210 -75.253 1.00 83.50 109 LEU A C 1
ATOM 845 O O . LEU A 1 109 ? 48.963 7.869 -74.156 1.00 83.50 109 LEU A O 1
ATOM 849 N N . ALA A 1 110 ? 49.087 9.386 -75.804 1.00 85.75 110 ALA A N 1
ATOM 850 C CA . ALA A 1 110 ? 48.240 10.374 -75.134 1.00 85.75 110 ALA A CA 1
ATOM 851 C C . ALA A 1 110 ? 46.812 9.857 -74.852 1.00 85.75 110 ALA A C 1
ATOM 853 O O . ALA A 1 110 ? 46.226 10.197 -73.819 1.00 85.75 110 ALA A O 1
ATOM 854 N N . ARG A 1 111 ? 46.249 9.020 -75.740 1.00 88.12 111 ARG A N 1
ATOM 855 C CA . ARG A 1 111 ? 44.944 8.362 -75.530 1.00 88.12 111 ARG A CA 1
ATOM 856 C C . ARG A 1 111 ? 44.997 7.351 -74.390 1.00 88.12 111 ARG A C 1
ATOM 858 O O . ARG A 1 111 ? 44.153 7.417 -73.499 1.00 88.12 111 ARG A O 1
ATOM 865 N N . LEU A 1 112 ? 46.006 6.481 -74.371 1.00 89.69 112 LEU A N 1
ATOM 866 C CA . LEU A 1 112 ? 46.186 5.494 -73.300 1.00 89.69 112 LEU A CA 1
ATOM 867 C C . LEU A 1 112 ? 46.386 6.168 -71.933 1.00 89.69 112 LEU A C 1
ATOM 869 O O . LEU A 1 112 ? 45.773 5.769 -70.943 1.00 89.69 112 LEU A O 1
ATOM 873 N N . GLU A 1 113 ? 47.175 7.243 -71.871 1.00 91.75 113 GLU A N 1
ATOM 874 C CA . GLU A 1 113 ? 47.351 8.039 -70.649 1.00 91.75 113 GLU A CA 1
ATOM 875 C C . GLU A 1 113 ? 46.061 8.735 -70.190 1.00 91.75 113 GLU A C 1
ATOM 877 O O . GLU A 1 113 ? 45.828 8.919 -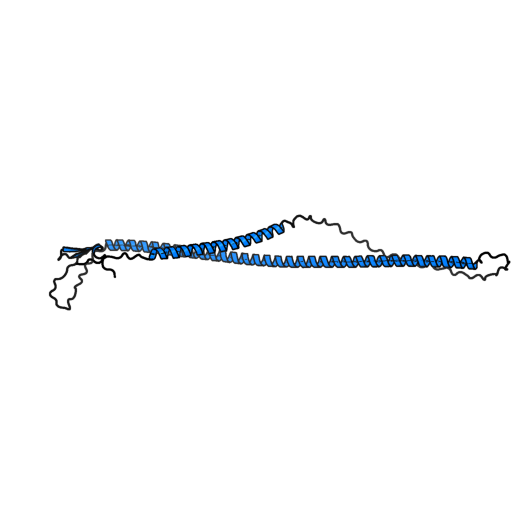68.990 1.00 91.75 113 GLU A O 1
ATOM 882 N N . TYR A 1 114 ? 45.226 9.177 -71.132 1.00 90.44 114 TYR A N 1
ATOM 883 C CA . TYR A 1 114 ? 43.925 9.768 -70.831 1.00 90.44 114 TYR A CA 1
ATOM 884 C C . TYR A 1 114 ? 42.951 8.727 -70.267 1.00 90.44 114 TYR A C 1
ATOM 886 O O . TYR A 1 114 ? 42.338 8.970 -69.226 1.00 90.44 114 TYR A O 1
ATOM 894 N N . GLU A 1 115 ? 42.850 7.557 -70.899 1.00 94.62 115 GLU A N 1
ATOM 895 C CA . GLU A 1 115 ? 42.011 6.450 -70.431 1.00 94.62 115 GLU A CA 1
ATOM 896 C C . GLU A 1 115 ? 42.445 5.961 -69.045 1.00 94.62 115 GLU A C 1
ATOM 898 O O . GLU A 1 115 ? 41.602 5.780 -68.164 1.00 94.62 115 GLU A O 1
ATOM 903 N N . ALA A 1 116 ? 43.755 5.846 -68.806 1.00 94.12 116 ALA A N 1
ATOM 904 C CA . ALA A 1 116 ? 44.298 5.497 -67.497 1.00 94.12 116 ALA A CA 1
ATOM 905 C C . ALA A 1 116 ? 43.917 6.529 -66.419 1.00 94.12 116 ALA A C 1
ATOM 907 O O . ALA A 1 116 ? 43.469 6.152 -65.332 1.00 94.12 116 ALA A O 1
ATOM 908 N N . ARG A 1 117 ? 44.023 7.833 -66.716 1.00 96.00 117 ARG A N 1
ATOM 909 C CA . ARG A 1 117 ? 43.596 8.908 -65.798 1.00 96.00 117 ARG A CA 1
ATOM 910 C C . ARG A 1 117 ? 42.092 8.887 -65.536 1.00 96.00 117 ARG A C 1
ATOM 912 O O . ARG A 1 117 ? 41.669 9.078 -64.396 1.00 96.00 117 ARG A O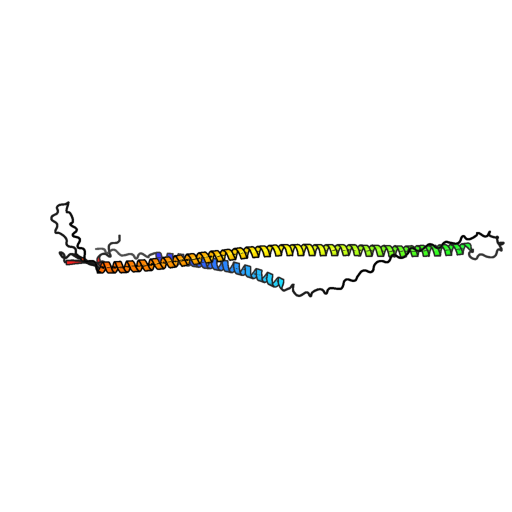 1
ATOM 919 N N . LEU A 1 118 ? 41.282 8.642 -66.564 1.00 95.88 118 LEU A N 1
ATOM 920 C CA . LEU A 1 118 ? 39.831 8.537 -66.430 1.00 95.88 118 LEU A CA 1
ATOM 921 C C . LEU A 1 118 ? 39.440 7.335 -65.559 1.00 95.88 118 LEU A C 1
ATOM 923 O O . LEU A 1 118 ? 38.621 7.479 -64.651 1.00 95.88 118 LEU A O 1
ATOM 927 N N . ALA A 1 119 ? 40.063 6.175 -65.783 1.00 95.31 119 ALA A N 1
ATOM 928 C CA . ALA A 1 119 ? 39.858 4.979 -64.973 1.00 95.31 119 ALA A CA 1
ATOM 929 C C . ALA A 1 119 ? 40.252 5.211 -63.505 1.00 95.31 119 ALA A C 1
ATOM 931 O O . ALA A 1 119 ? 39.495 4.848 -62.603 1.00 95.31 119 ALA A O 1
ATOM 932 N N . GLN A 1 120 ? 41.384 5.880 -63.252 1.00 96.25 120 GLN A N 1
ATOM 933 C CA . GLN A 1 120 ? 41.799 6.265 -61.899 1.00 96.25 120 GLN A CA 1
ATOM 934 C C . GLN A 1 120 ? 40.788 7.197 -61.223 1.00 96.25 120 GLN A C 1
ATOM 936 O O . GLN A 1 120 ? 40.424 6.961 -60.069 1.00 96.25 120 GLN A O 1
ATOM 941 N N . ARG A 1 121 ? 40.290 8.217 -61.935 1.00 96.94 121 ARG A N 1
ATOM 942 C CA . ARG A 1 121 ? 39.262 9.130 -61.414 1.00 96.94 121 ARG A CA 1
ATOM 943 C C . ARG A 1 121 ? 37.976 8.384 -61.063 1.00 96.94 121 ARG A C 1
ATOM 945 O O . ARG A 1 121 ? 37.459 8.551 -59.963 1.00 96.94 121 ARG A O 1
ATOM 952 N N . ASN A 1 122 ? 37.497 7.521 -61.957 1.00 96.75 122 ASN A N 1
ATOM 953 C CA . ASN A 1 122 ? 36.279 6.742 -61.731 1.00 96.75 122 ASN A CA 1
ATOM 954 C C . ASN A 1 122 ? 36.432 5.796 -60.528 1.00 96.75 122 ASN A C 1
ATOM 956 O O . ASN A 1 122 ? 35.521 5.683 -59.710 1.00 96.75 122 ASN A O 1
ATOM 960 N N . LEU A 1 123 ? 37.600 5.162 -60.368 1.00 97.38 123 LEU A N 1
ATOM 961 C CA . LEU A 1 123 ? 37.898 4.327 -59.202 1.00 97.38 123 LEU A CA 1
ATOM 962 C C . LEU A 1 123 ? 37.906 5.147 -57.902 1.00 97.38 123 LEU A C 1
ATOM 964 O O . LEU A 1 123 ? 37.417 4.687 -56.869 1.00 97.38 123 LEU A O 1
ATOM 968 N N . GLN A 1 124 ? 38.455 6.363 -57.937 1.00 96.81 124 GLN A N 1
ATOM 969 C CA . GLN A 1 124 ? 38.455 7.270 -56.791 1.00 96.81 124 GLN A CA 1
ATOM 970 C C . GLN A 1 124 ? 37.030 7.694 -56.405 1.00 96.81 124 GLN A C 1
ATOM 972 O O . GLN A 1 124 ? 36.687 7.663 -55.222 1.00 96.81 124 GLN A O 1
ATOM 977 N N . GLU A 1 125 ? 36.190 8.032 -57.385 1.00 96.75 125 GLU A N 1
ATOM 978 C CA . GLU A 1 125 ? 34.778 8.360 -57.163 1.00 96.75 125 GLU A CA 1
ATOM 979 C C . GLU A 1 125 ? 33.996 7.176 -56.585 1.00 96.75 125 GLU A C 1
ATOM 981 O O . GLU A 1 125 ? 33.223 7.353 -55.642 1.00 96.75 125 GLU A O 1
ATOM 986 N N . GLN A 1 126 ? 34.224 5.958 -57.086 1.00 97.00 126 GLN A N 1
ATOM 987 C CA . GLN A 1 126 ? 33.599 4.747 -56.547 1.00 97.00 126 GLN A CA 1
ATOM 988 C C . GLN A 1 126 ? 33.969 4.527 -55.079 1.00 97.00 126 GLN A C 1
ATOM 990 O O . GLN A 1 126 ? 33.073 4.388 -54.247 1.00 97.00 126 GLN A O 1
ATOM 995 N N . LYS A 1 127 ? 35.261 4.601 -54.734 1.00 97.56 127 LYS A N 1
ATOM 996 C CA . LYS A 1 127 ? 35.723 4.474 -53.342 1.00 97.56 127 LYS A CA 1
ATOM 997 C C . LYS A 1 127 ? 35.104 5.533 -52.433 1.00 97.56 127 LYS A C 1
ATOM 999 O O . LYS A 1 127 ? 34.692 5.220 -51.319 1.00 97.56 127 LYS A O 1
ATOM 1004 N N . LEU A 1 128 ? 35.018 6.782 -52.895 1.00 97.81 128 LEU A N 1
ATOM 1005 C CA . LEU A 1 128 ? 34.402 7.860 -52.121 1.00 97.81 128 LEU A CA 1
ATOM 1006 C C . LEU A 1 128 ? 32.901 7.616 -51.910 1.00 97.81 128 LEU A C 1
ATOM 1008 O O . LEU A 1 128 ? 32.399 7.781 -50.798 1.00 97.81 128 LEU A O 1
ATOM 1012 N N . ASN A 1 129 ? 32.189 7.179 -52.949 1.00 97.44 129 ASN A N 1
ATOM 1013 C CA . ASN A 1 129 ? 30.767 6.853 -52.868 1.00 97.44 129 ASN A CA 1
ATOM 1014 C C . ASN A 1 129 ? 30.500 5.662 -51.939 1.00 97.44 129 ASN A C 1
ATOM 1016 O O . ASN A 1 129 ? 29.548 5.698 -51.159 1.00 97.44 129 ASN A O 1
ATOM 1020 N N . GLU A 1 130 ? 31.343 4.631 -51.973 1.00 97.69 130 GLU A N 1
ATOM 1021 C CA . GLU A 1 130 ? 31.285 3.503 -51.039 1.00 97.69 130 GLU A CA 1
ATOM 1022 C C . GLU A 1 130 ? 31.510 3.957 -49.594 1.00 97.69 130 GLU A C 1
ATOM 1024 O O . GLU A 1 130 ? 30.712 3.623 -48.717 1.00 97.69 130 GLU A O 1
ATOM 1029 N N . GLN A 1 131 ? 32.524 4.794 -49.346 1.00 97.88 131 GLN A N 1
ATOM 1030 C CA . GLN A 1 131 ? 32.775 5.375 -48.023 1.00 97.88 131 GLN A CA 1
ATOM 1031 C C . GLN A 1 131 ? 31.588 6.210 -47.526 1.00 97.88 131 GLN A C 1
ATOM 1033 O O . GLN A 1 131 ? 31.193 6.100 -46.364 1.00 97.88 131 GLN A O 1
ATOM 1038 N N . MET A 1 132 ? 30.993 7.025 -48.399 1.00 97.06 132 MET A N 1
ATOM 1039 C CA . MET A 1 132 ? 29.810 7.826 -48.083 1.00 97.06 132 MET A CA 1
ATOM 1040 C C . MET A 1 132 ? 28.606 6.945 -47.735 1.00 97.06 132 MET A C 1
ATOM 1042 O O . MET A 1 132 ? 27.964 7.172 -46.710 1.00 97.06 132 MET A O 1
ATOM 1046 N N . ARG A 1 133 ? 28.321 5.911 -48.538 1.00 97.94 133 ARG A N 1
ATOM 1047 C CA . ARG A 1 133 ? 27.232 4.951 -48.280 1.00 97.94 133 ARG A CA 1
ATOM 1048 C C . ARG A 1 133 ? 27.432 4.221 -46.956 1.00 97.94 133 ARG A C 1
ATOM 1050 O O . ARG A 1 133 ? 26.506 4.173 -46.148 1.00 97.94 133 ARG A O 1
ATOM 1057 N N . ALA A 1 134 ? 28.645 3.732 -46.701 1.00 97.50 134 ALA A N 1
ATOM 1058 C CA . ALA A 1 134 ? 28.990 3.089 -45.438 1.00 97.50 134 ALA A CA 1
ATOM 1059 C C . ALA A 1 134 ? 28.760 4.042 -44.255 1.00 97.50 134 ALA A C 1
ATOM 1061 O O . ALA A 1 134 ? 28.109 3.677 -43.277 1.00 97.50 134 ALA A O 1
ATOM 1062 N N . ARG A 1 135 ? 29.200 5.300 -44.370 1.00 98.06 135 ARG A N 1
ATOM 1063 C CA . ARG A 1 135 ? 29.016 6.311 -43.322 1.00 98.06 135 ARG A CA 1
ATOM 1064 C C . ARG A 1 135 ? 27.545 6.641 -43.062 1.00 98.06 135 ARG A C 1
ATOM 1066 O O . ARG A 1 135 ? 27.175 6.794 -41.901 1.00 98.06 135 ARG A O 1
ATOM 1073 N N . LEU A 1 136 ? 26.723 6.742 -44.107 1.00 98.25 136 LEU A N 1
ATOM 1074 C CA . LEU A 1 136 ? 25.283 6.981 -43.976 1.00 98.25 136 LEU A CA 1
ATOM 1075 C C . LEU A 1 136 ? 24.575 5.801 -43.305 1.00 98.25 136 LEU A C 1
ATOM 1077 O O . LEU A 1 136 ? 23.822 6.026 -42.362 1.00 98.25 136 LEU A O 1
ATOM 1081 N N . SER A 1 137 ? 24.865 4.564 -43.723 1.00 97.44 137 SER A N 1
ATOM 1082 C CA . SER A 1 137 ? 24.288 3.366 -43.093 1.00 97.44 137 SER A CA 1
ATOM 1083 C C . SER A 1 137 ? 24.669 3.258 -41.614 1.00 97.44 137 SER A C 1
ATOM 1085 O O . SER A 1 137 ? 23.792 3.167 -40.763 1.00 97.44 137 SER A O 1
ATOM 1087 N N . ALA A 1 138 ? 25.949 3.450 -41.277 1.00 98.00 138 ALA A N 1
ATOM 1088 C CA . ALA A 1 138 ? 26.411 3.438 -39.892 1.00 98.00 138 ALA A CA 1
ATOM 1089 C C . ALA A 1 138 ? 25.774 4.550 -39.043 1.00 98.00 138 ALA A C 1
ATOM 1091 O O . ALA A 1 138 ? 25.582 4.390 -37.838 1.00 98.00 138 ALA A O 1
ATOM 1092 N N . LEU A 1 139 ? 25.472 5.707 -39.641 1.00 98.19 139 LEU A N 1
ATOM 1093 C CA . LEU A 1 139 ? 24.765 6.780 -38.950 1.00 98.19 139 LEU A CA 1
ATOM 1094 C C . LEU A 1 139 ? 23.293 6.413 -38.724 1.00 98.19 139 LEU A C 1
ATOM 1096 O O . LEU A 1 139 ? 22.774 6.633 -37.631 1.00 98.19 139 LEU A O 1
ATOM 1100 N N . GLN A 1 140 ? 22.638 5.828 -39.725 1.00 98.00 140 GLN A N 1
ATOM 1101 C CA . GLN A 1 140 ? 21.256 5.365 -39.632 1.00 98.00 140 GLN A CA 1
ATOM 1102 C C . GLN A 1 140 ? 21.091 4.269 -38.571 1.00 98.00 140 GLN A C 1
ATOM 1104 O O . GLN A 1 140 ? 20.167 4.353 -37.760 1.00 98.00 140 GLN A O 1
ATOM 1109 N N . ASP A 1 141 ? 22.021 3.317 -38.506 1.00 98.06 141 ASP A N 1
ATOM 1110 C CA . ASP A 1 141 ? 22.036 2.268 -37.484 1.00 98.06 141 ASP A CA 1
ATOM 1111 C C . ASP A 1 141 ? 22.125 2.881 -36.085 1.00 98.06 141 ASP A C 1
ATOM 1113 O O . ASP A 1 141 ? 21.277 2.606 -35.234 1.00 98.06 141 ASP A O 1
ATOM 1117 N N . LYS A 1 142 ? 23.054 3.830 -35.885 1.00 98.00 142 LYS A N 1
ATOM 1118 C CA . LYS A 1 142 ? 23.185 4.579 -34.625 1.00 98.00 142 LYS A CA 1
ATOM 1119 C C . LYS A 1 142 ? 21.898 5.298 -34.231 1.00 98.00 142 LYS A C 1
ATOM 1121 O O . LYS A 1 142 ? 21.540 5.281 -33.056 1.00 98.00 142 LYS A O 1
ATOM 1126 N N . TYR A 1 143 ? 21.203 5.936 -35.174 1.00 98.12 143 TYR A N 1
ATOM 1127 C CA . TYR A 1 143 ? 19.916 6.578 -34.890 1.00 98.12 143 TYR A CA 1
ATOM 1128 C C . TYR A 1 143 ? 18.846 5.558 -34.502 1.00 98.12 143 TYR A C 1
ATOM 1130 O O . TYR A 1 143 ? 18.104 5.797 -33.549 1.00 98.12 143 TYR A O 1
ATOM 1138 N N . SER A 1 144 ? 18.786 4.420 -35.196 1.00 97.62 144 SER A N 1
ATOM 1139 C CA . SER A 1 144 ? 17.825 3.360 -34.890 1.00 97.62 144 SER A CA 1
ATOM 1140 C C . SER A 1 144 ? 18.060 2.762 -33.499 1.00 97.62 144 SER A C 1
ATOM 1142 O O . SER A 1 144 ? 17.108 2.558 -32.745 1.00 97.62 144 SER A O 1
ATOM 1144 N N . ASP A 1 145 ? 19.319 2.573 -33.106 1.00 98.19 145 ASP A N 1
ATOM 1145 C CA . ASP A 1 145 ? 19.682 2.050 -31.791 1.00 98.19 145 ASP A CA 1
ATOM 1146 C C . ASP A 1 145 ? 19.410 3.073 -30.691 1.00 98.19 145 ASP A C 1
ATOM 1148 O O . ASP A 1 145 ? 18.840 2.733 -29.654 1.00 98.19 145 ASP A O 1
ATOM 1152 N N . ARG A 1 146 ? 19.716 4.352 -30.941 1.00 98.19 146 ARG A N 1
ATOM 1153 C CA . ARG A 1 146 ? 19.370 5.453 -30.031 1.00 98.19 146 ARG A CA 1
ATOM 1154 C C . ARG A 1 146 ? 17.857 5.549 -29.823 1.00 98.19 146 ARG A C 1
ATOM 1156 O O . ARG A 1 146 ? 17.415 5.766 -28.699 1.00 98.19 146 ARG A O 1
ATOM 1163 N N . ALA A 1 147 ? 17.066 5.372 -30.880 1.00 97.81 147 ALA A N 1
ATOM 1164 C CA . ALA A 1 147 ? 15.609 5.389 -30.800 1.00 97.81 147 ALA A CA 1
ATOM 1165 C C . ALA A 1 147 ? 15.067 4.218 -29.964 1.00 97.81 147 ALA A C 1
ATOM 1167 O O . ALA A 1 147 ? 14.205 4.432 -29.113 1.00 97.81 147 ALA A O 1
ATOM 1168 N N . LYS A 1 148 ? 15.613 3.004 -30.136 1.00 97.69 148 LYS A N 1
ATOM 1169 C CA . LYS A 1 148 ? 15.263 1.841 -29.300 1.00 97.69 148 LYS A CA 1
ATOM 1170 C C . LYS A 1 148 ? 15.603 2.082 -27.829 1.00 97.69 148 LYS A C 1
ATOM 1172 O O . LYS A 1 148 ? 14.760 1.835 -26.976 1.00 97.69 148 LYS A O 1
ATOM 1177 N N . GLN A 1 149 ? 16.793 2.617 -27.543 1.00 97.81 149 GLN A N 1
ATOM 1178 C CA . GLN A 1 149 ? 17.207 2.971 -26.180 1.00 97.81 149 GLN A CA 1
ATOM 1179 C C . GLN A 1 149 ? 16.261 3.997 -25.547 1.00 97.81 149 GLN A C 1
ATOM 1181 O O . GLN A 1 149 ? 15.834 3.836 -24.409 1.00 97.81 149 GLN A O 1
ATOM 1186 N N . LEU A 1 150 ? 15.884 5.044 -26.284 1.00 98.38 150 LEU A N 1
ATOM 1187 C CA . LEU A 1 150 ? 14.932 6.035 -25.781 1.00 98.38 150 LEU A CA 1
ATOM 1188 C C . LEU A 1 150 ? 13.563 5.413 -25.489 1.00 98.38 150 LEU A C 1
ATOM 1190 O O . LEU A 1 150 ? 12.964 5.737 -24.468 1.00 98.38 150 LEU A O 1
ATOM 1194 N N . ALA A 1 151 ? 13.087 4.502 -26.339 1.00 97.88 151 ALA A N 1
ATOM 1195 C CA . ALA A 1 151 ? 11.829 3.798 -26.107 1.00 97.88 151 ALA A CA 1
ATOM 1196 C C . ALA A 1 151 ? 11.881 2.919 -24.844 1.00 97.88 151 ALA A C 1
ATOM 1198 O O . ALA A 1 151 ? 10.930 2.922 -24.062 1.00 97.88 151 ALA A O 1
ATOM 1199 N N . THR A 1 152 ? 12.992 2.212 -24.603 1.00 98.12 152 THR A N 1
ATOM 1200 C CA . THR A 1 152 ? 13.163 1.410 -23.380 1.00 98.12 152 THR A CA 1
ATOM 1201 C C . THR A 1 152 ? 13.226 2.284 -22.133 1.00 98.12 152 THR A C 1
ATOM 1203 O O . THR A 1 152 ? 12.540 1.995 -21.159 1.00 98.12 152 THR A O 1
ATOM 1206 N N . GLU A 1 153 ? 13.972 3.390 -22.169 1.00 97.12 153 GLU A N 1
ATOM 1207 C CA . GLU A 1 153 ? 14.045 4.333 -21.044 1.00 97.12 153 GLU A CA 1
ATOM 1208 C C . GLU A 1 153 ? 12.681 4.964 -20.741 1.00 97.12 153 GLU A C 1
ATOM 1210 O O . GLU A 1 153 ? 12.278 5.063 -19.584 1.00 97.12 153 GLU A O 1
ATOM 1215 N N . GLN A 1 154 ? 11.921 5.337 -21.775 1.00 97.69 154 GLN A N 1
ATOM 1216 C CA . GLN A 1 154 ? 10.559 5.848 -21.614 1.00 97.69 154 GLN A CA 1
ATOM 1217 C C . GLN A 1 154 ? 9.629 4.811 -20.983 1.00 97.69 154 GLN A C 1
ATOM 1219 O O . GLN A 1 154 ? 8.852 5.149 -20.090 1.00 97.69 154 GLN A O 1
ATOM 1224 N N . HIS A 1 155 ? 9.704 3.555 -21.425 1.00 98.12 155 HIS A N 1
ATOM 1225 C CA . HIS A 1 155 ? 8.927 2.470 -20.835 1.00 98.12 155 HIS A CA 1
ATOM 1226 C C . HIS A 1 155 ? 9.285 2.248 -19.360 1.00 98.12 155 HIS A C 1
ATOM 1228 O O . HIS A 1 155 ? 8.391 2.143 -18.516 1.00 98.12 155 HIS A O 1
ATOM 1234 N N . ASN A 1 156 ? 10.579 2.249 -19.037 1.00 97.88 156 ASN A N 1
ATOM 1235 C CA . ASN A 1 156 ? 11.063 2.129 -17.666 1.00 97.88 156 ASN A CA 1
ATOM 1236 C C . ASN A 1 156 ? 10.550 3.289 -16.805 1.00 97.88 156 ASN A C 1
ATOM 1238 O O . ASN A 1 156 ? 9.996 3.057 -15.735 1.00 97.88 156 ASN A O 1
ATOM 1242 N N . TRP A 1 157 ? 10.645 4.529 -17.296 1.00 98.06 157 TRP A N 1
ATOM 1243 C CA . TRP A 1 157 ? 10.132 5.702 -16.591 1.00 98.06 157 TRP A CA 1
ATOM 1244 C C . TRP A 1 157 ? 8.623 5.616 -16.346 1.00 98.06 157 TRP A C 1
ATOM 1246 O O . TRP A 1 157 ? 8.177 5.835 -15.222 1.00 98.06 157 TRP A O 1
ATOM 1256 N N . MET A 1 158 ? 7.834 5.241 -17.358 1.00 98.25 158 MET A N 1
ATOM 1257 C CA . MET A 1 158 ? 6.387 5.051 -17.205 1.00 98.25 158 MET A CA 1
ATOM 1258 C C . MET A 1 158 ? 6.063 3.981 -16.157 1.00 98.25 158 MET A C 1
ATOM 1260 O O . MET A 1 158 ? 5.169 4.171 -15.331 1.00 98.25 158 MET A O 1
ATOM 1264 N N . THR A 1 159 ? 6.815 2.881 -16.155 1.00 98.31 159 THR A N 1
ATOM 1265 C CA . THR A 1 159 ? 6.649 1.795 -15.184 1.00 98.31 159 THR A CA 1
ATOM 1266 C C . THR A 1 159 ? 6.956 2.284 -13.771 1.00 98.31 159 THR A C 1
ATOM 1268 O O . THR A 1 159 ? 6.097 2.174 -12.895 1.00 98.31 159 THR A O 1
ATOM 1271 N N . THR A 1 160 ? 8.109 2.917 -13.556 1.00 97.62 160 THR A N 1
ATOM 1272 C CA . THR A 1 160 ? 8.496 3.490 -12.258 1.00 97.62 160 THR A CA 1
ATOM 1273 C C . THR A 1 160 ? 7.506 4.554 -11.784 1.00 97.62 160 THR A C 1
ATOM 1275 O O . THR A 1 160 ? 7.154 4.600 -10.605 1.00 97.62 160 THR A O 1
ATOM 1278 N N . GLN A 1 161 ? 6.984 5.382 -12.691 1.00 98.38 161 GLN A N 1
ATOM 1279 C CA . GLN A 1 161 ? 5.968 6.382 -12.369 1.00 98.38 161 GLN A CA 1
ATOM 1280 C C . GLN A 1 161 ? 4.658 5.725 -11.917 1.00 98.38 161 GLN A C 1
ATOM 1282 O O . GLN A 1 161 ? 4.055 6.155 -10.932 1.00 98.38 161 GLN A O 1
ATOM 1287 N N . SER A 1 162 ? 4.224 4.661 -12.599 1.00 98.00 162 SER A N 1
ATOM 1288 C CA . SER A 1 162 ? 3.029 3.906 -12.208 1.00 98.00 162 SER A CA 1
ATOM 1289 C C . SER A 1 162 ? 3.194 3.246 -10.834 1.00 98.00 162 SER A C 1
ATOM 1291 O O . SER A 1 162 ? 2.292 3.342 -10.004 1.00 98.00 162 SER A O 1
ATOM 1293 N N . GLN A 1 163 ? 4.372 2.676 -10.556 1.00 97.69 163 GLN A N 1
ATOM 1294 C CA . GLN A 1 163 ? 4.716 2.092 -9.257 1.00 97.69 163 GLN A CA 1
ATOM 1295 C C . GLN A 1 163 ? 4.724 3.151 -8.152 1.00 97.69 163 GLN A C 1
ATOM 1297 O O . GLN A 1 163 ? 4.174 2.929 -7.078 1.00 97.69 163 GLN A O 1
ATOM 1302 N N . THR A 1 164 ? 5.282 4.331 -8.432 1.00 98.25 164 THR A N 1
ATOM 1303 C CA . THR A 1 164 ? 5.297 5.458 -7.489 1.00 98.25 164 THR A CA 1
ATOM 1304 C C . THR A 1 164 ? 3.877 5.909 -7.149 1.00 98.25 164 THR A C 1
ATOM 1306 O O . THR A 1 164 ? 3.545 6.101 -5.981 1.00 98.25 164 THR A O 1
ATOM 1309 N N . ASN A 1 165 ? 3.007 6.027 -8.154 1.00 98.12 165 ASN A N 1
ATOM 1310 C CA . ASN A 1 165 ? 1.606 6.390 -7.948 1.00 98.12 165 ASN A CA 1
ATOM 1311 C C . ASN A 1 165 ? 0.833 5.320 -7.160 1.00 98.12 165 ASN A C 1
ATOM 1313 O O . ASN A 1 165 ? 0.016 5.672 -6.309 1.00 98.12 165 ASN A O 1
ATOM 1317 N N . ALA A 1 166 ? 1.096 4.034 -7.415 1.00 98.25 166 ALA A N 1
ATOM 1318 C CA . ALA A 1 166 ? 0.507 2.936 -6.652 1.00 98.25 166 ALA A CA 1
ATOM 1319 C C . ALA A 1 166 ? 0.941 2.988 -5.178 1.00 98.25 166 ALA A C 1
ATOM 1321 O O . ALA A 1 166 ? 0.091 2.982 -4.292 1.00 98.25 166 ALA A O 1
ATOM 1322 N N . LEU A 1 167 ? 2.239 3.172 -4.913 1.00 98.38 167 LEU A N 1
ATOM 1323 C CA . LEU A 1 167 ? 2.761 3.280 -3.551 1.00 98.38 167 LEU A CA 1
ATOM 1324 C C . LEU A 1 167 ? 2.173 4.485 -2.797 1.00 98.38 167 LEU A C 1
ATOM 1326 O O . LEU A 1 167 ? 1.851 4.386 -1.616 1.00 98.38 167 LEU A O 1
ATOM 1330 N N . LEU A 1 168 ? 1.982 5.623 -3.472 1.00 98.62 168 LEU A N 1
ATOM 1331 C CA . LEU A 1 168 ? 1.310 6.788 -2.886 1.00 98.62 168 LEU A CA 1
ATOM 1332 C C . LEU A 1 168 ? -0.152 6.496 -2.520 1.00 98.62 168 LEU A C 1
ATOM 1334 O O . LEU A 1 168 ? -0.633 6.963 -1.483 1.00 98.62 168 LEU A O 1
ATOM 1338 N N . ALA A 1 169 ? -0.862 5.727 -3.349 1.00 98.38 169 ALA A N 1
ATOM 1339 C CA . ALA A 1 169 ? -2.221 5.294 -3.042 1.00 98.38 169 ALA A CA 1
ATOM 1340 C C . ALA A 1 169 ? -2.248 4.367 -1.817 1.00 98.38 169 ALA A C 1
ATOM 1342 O O . ALA A 1 169 ? -3.079 4.570 -0.928 1.00 98.38 169 ALA A O 1
ATOM 1343 N N . ASP A 1 170 ? -1.302 3.432 -1.722 1.00 98.25 170 ASP A N 1
ATOM 1344 C CA . ASP A 1 170 ? -1.170 2.518 -0.583 1.00 98.25 170 ASP A CA 1
ATOM 1345 C C . ASP A 1 170 ? -0.882 3.272 0.720 1.00 98.25 170 ASP A C 1
ATOM 1347 O O . ASP A 1 170 ? -1.537 3.036 1.736 1.00 98.25 170 ASP A O 1
ATOM 1351 N N . VAL A 1 171 ? 0.037 4.247 0.693 1.00 98.44 171 VAL A N 1
ATOM 1352 C CA . VAL A 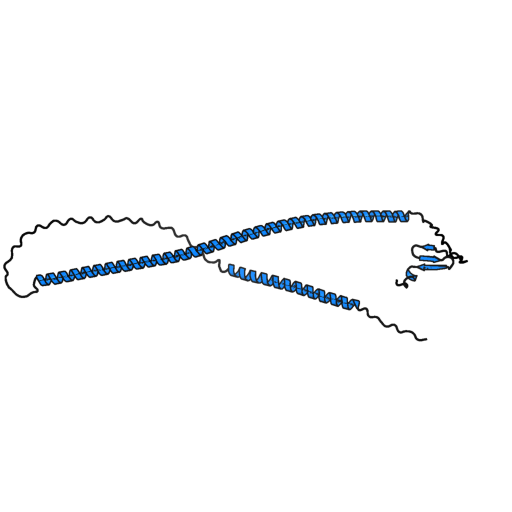1 171 ? 0.326 5.106 1.855 1.00 98.44 171 VAL A CA 1
ATOM 1353 C C . VAL A 1 171 ? -0.940 5.821 2.328 1.00 98.44 171 VAL A C 1
ATOM 1355 O O . VAL A 1 171 ? -1.234 5.823 3.524 1.00 98.44 171 VAL A O 1
ATOM 1358 N N . ARG A 1 172 ? -1.733 6.374 1.403 1.00 98.44 172 ARG A N 1
ATOM 1359 C CA . ARG A 1 172 ? -2.999 7.040 1.740 1.00 98.44 172 ARG A CA 1
ATOM 1360 C C . ARG A 1 172 ? -4.019 6.070 2.340 1.00 98.44 172 ARG A C 1
ATOM 1362 O O . ARG A 1 172 ? -4.732 6.438 3.273 1.00 98.44 172 ARG A O 1
ATOM 1369 N N . GLN A 1 173 ? -4.101 4.843 1.825 1.00 98.25 173 GLN A N 1
ATOM 1370 C CA . GLN A 1 173 ? -4.982 3.814 2.382 1.00 98.25 173 GLN A CA 1
ATOM 1371 C C . GLN A 1 173 ? -4.569 3.420 3.802 1.00 98.25 173 GLN A C 1
ATOM 1373 O O . GLN A 1 173 ? -5.424 3.360 4.686 1.00 98.25 173 GLN A O 1
ATOM 1378 N N . LEU A 1 174 ? -3.273 3.204 4.042 1.00 98.12 174 LEU A N 1
ATOM 1379 C CA . LEU A 1 174 ? -2.748 2.866 5.366 1.00 98.12 174 LEU A CA 1
ATOM 1380 C C . LEU A 1 174 ? -2.963 3.996 6.375 1.00 98.12 174 LEU A C 1
ATOM 1382 O O . LEU A 1 174 ? -3.332 3.732 7.517 1.00 98.12 174 LEU A O 1
ATOM 1386 N N . GLN A 1 175 ? -2.797 5.251 5.955 1.00 98.38 175 GLN A N 1
ATOM 1387 C CA . GLN A 1 175 ? -3.121 6.411 6.788 1.00 98.38 175 GLN A CA 1
ATOM 1388 C C . GLN A 1 175 ? -4.604 6.425 7.176 1.00 98.38 175 GLN A C 1
ATOM 1390 O O . GLN A 1 175 ? -4.917 6.526 8.360 1.00 98.38 175 GLN A O 1
ATOM 1395 N N . GLY A 1 176 ? -5.510 6.218 6.215 1.00 98.56 176 GLY A N 1
ATOM 1396 C CA . GLY A 1 176 ? -6.944 6.127 6.500 1.00 98.56 176 GLY A CA 1
ATOM 1397 C C . GLY A 1 176 ? -7.301 4.962 7.432 1.00 98.56 176 GLY A C 1
ATOM 1398 O O . GLY A 1 176 ? -8.123 5.120 8.333 1.00 98.56 176 GLY A O 1
ATOM 1399 N N . ALA A 1 177 ? -6.659 3.802 7.270 1.00 98.25 177 ALA A N 1
ATOM 1400 C CA . ALA A 1 177 ? -6.854 2.654 8.156 1.00 98.25 177 ALA A CA 1
ATOM 1401 C C . ALA A 1 177 ? -6.361 2.932 9.588 1.00 98.25 177 ALA A C 1
ATOM 1403 O O . ALA A 1 177 ? -7.032 2.555 10.550 1.00 98.25 177 ALA A O 1
ATOM 1404 N N . ASN A 1 178 ? -5.230 3.629 9.743 1.00 98.38 178 ASN A N 1
ATOM 1405 C CA . ASN A 1 178 ? -4.726 4.048 11.052 1.00 98.38 178 ASN A CA 1
ATOM 1406 C C . ASN A 1 178 ? -5.681 5.029 11.738 1.00 98.38 178 ASN A C 1
ATOM 1408 O O . ASN A 1 178 ? -6.014 4.832 12.905 1.00 98.38 178 ASN A O 1
ATOM 1412 N N . GLU A 1 179 ? -6.183 6.034 11.018 1.00 98.44 179 GLU A N 1
ATOM 1413 C CA . GLU A 1 179 ? -7.167 6.981 11.558 1.00 98.44 179 GLU A CA 1
ATOM 1414 C C . GLU A 1 179 ? -8.449 6.269 12.014 1.00 98.44 179 GLU A C 1
ATOM 1416 O O . GLU A 1 179 ? -8.976 6.547 13.094 1.00 98.44 179 GLU A O 1
ATOM 1421 N N . GLN A 1 180 ? -8.937 5.304 11.227 1.00 98.31 180 GLN A N 1
ATOM 1422 C CA . GLN A 1 180 ? -10.086 4.479 11.605 1.00 98.31 180 GLN A CA 1
ATOM 1423 C C . GLN A 1 180 ? -9.806 3.652 12.865 1.00 98.31 180 GLN A C 1
ATOM 1425 O O . GLN A 1 180 ? -10.648 3.602 13.764 1.00 98.31 180 GLN A O 1
ATOM 1430 N N . MET A 1 181 ? -8.627 3.035 12.962 1.00 98.44 181 MET A N 1
ATOM 1431 C CA . MET A 1 181 ? -8.225 2.260 14.137 1.00 98.44 181 MET A CA 1
ATOM 1432 C C . MET A 1 181 ? -8.146 3.147 15.387 1.00 98.44 181 MET A C 1
ATOM 1434 O O . MET A 1 181 ? -8.653 2.778 16.446 1.00 98.44 181 MET A O 1
ATOM 1438 N N . GLU A 1 182 ? -7.576 4.347 15.277 1.00 98.50 182 GLU A N 1
ATOM 1439 C CA . GLU A 1 182 ? -7.529 5.309 16.381 1.00 98.50 182 GLU A CA 1
ATOM 1440 C C . GLU A 1 182 ? -8.928 5.728 16.845 1.00 98.50 182 GLU A C 1
ATOM 1442 O O . GLU A 1 182 ? -9.184 5.834 18.049 1.00 98.50 182 GLU A O 1
ATOM 1447 N N . GLN A 1 183 ? -9.860 5.941 15.911 1.00 98.25 183 GLN A N 1
ATOM 1448 C CA . GLN A 1 183 ? -11.255 6.228 16.245 1.00 98.25 183 GLN A CA 1
ATOM 1449 C C . GLN A 1 183 ? -11.919 5.047 16.964 1.00 98.25 183 GLN A C 1
ATOM 1451 O O . GLN A 1 183 ? -12.600 5.257 17.970 1.00 98.25 183 GLN A O 1
ATOM 1456 N N . GLN A 1 184 ? -11.683 3.813 16.511 1.00 98.25 184 GLN A N 1
ATOM 1457 C CA . GLN A 1 184 ? -12.185 2.607 17.176 1.00 98.25 184 GLN A CA 1
ATOM 1458 C C . GLN A 1 184 ? -11.628 2.464 18.596 1.00 98.25 184 GLN A C 1
ATOM 1460 O O . GLN A 1 184 ? -12.387 2.183 19.524 1.00 98.25 184 GLN A O 1
ATOM 1465 N N . LEU A 1 185 ? -10.333 2.720 18.799 1.00 98.50 185 LEU A N 1
ATOM 1466 C CA . LEU A 1 185 ? -9.715 2.701 20.126 1.00 98.50 185 LEU A CA 1
ATOM 1467 C C . LEU A 1 185 ? -10.333 3.752 21.055 1.00 98.50 185 LEU A C 1
ATOM 1469 O O . LEU A 1 185 ? -10.646 3.440 22.203 1.00 98.50 185 LEU A O 1
ATOM 1473 N N . LYS A 1 186 ? -10.580 4.972 20.560 1.00 98.38 186 LYS A N 1
ATOM 1474 C CA . LYS A 1 186 ? -11.272 6.025 21.326 1.00 98.38 186 LYS A CA 1
ATOM 1475 C C . LYS A 1 186 ? -12.701 5.623 21.690 1.00 98.38 186 LYS A C 1
ATOM 1477 O O . LYS A 1 186 ? -13.121 5.829 22.828 1.00 98.38 186 LYS A O 1
ATOM 1482 N N . GLN A 1 187 ? -13.439 5.020 20.758 1.00 98.31 187 GLN A N 1
ATOM 1483 C CA . GLN A 1 187 ? -14.792 4.520 21.014 1.00 98.31 187 GLN A CA 1
ATOM 1484 C C . GLN A 1 187 ? -14.796 3.402 22.061 1.00 98.31 187 GLN A C 1
ATOM 1486 O O . GLN A 1 187 ? -15.595 3.450 22.995 1.00 98.31 187 GLN A O 1
ATOM 1491 N N . LEU A 1 188 ? -13.889 2.429 21.952 1.00 98.44 188 LEU A N 1
ATOM 1492 C CA . LEU A 1 188 ? -13.746 1.347 22.930 1.00 98.44 188 LEU A CA 1
ATOM 1493 C C . LEU A 1 188 ? -13.347 1.875 24.310 1.00 98.44 188 LEU A C 1
ATOM 1495 O O . LEU A 1 188 ? -13.885 1.418 25.317 1.00 98.44 188 LEU A O 1
ATOM 1499 N N . ALA A 1 189 ? -12.450 2.861 24.371 1.00 98.31 189 ALA A N 1
ATOM 1500 C CA . ALA A 1 189 ? -12.088 3.519 25.621 1.00 98.31 189 ALA A CA 1
ATOM 1501 C C . ALA A 1 189 ? -13.308 4.194 26.268 1.00 98.31 189 ALA A C 1
ATOM 1503 O O . ALA A 1 189 ? -13.580 3.960 27.443 1.00 98.31 189 ALA A O 1
ATOM 1504 N N . ALA A 1 190 ? -14.097 4.951 25.498 1.00 98.12 190 ALA A N 1
ATOM 1505 C CA . ALA A 1 190 ? -15.321 5.581 25.993 1.00 98.12 190 ALA A CA 1
ATOM 1506 C C . ALA A 1 190 ? -16.363 4.551 26.474 1.00 98.12 190 ALA A C 1
ATOM 1508 O O . ALA A 1 190 ? -16.964 4.731 27.534 1.00 98.12 190 ALA A O 1
ATOM 1509 N N . GLN A 1 191 ? -16.544 3.449 25.737 1.00 98.19 191 GLN A N 1
ATOM 1510 C CA . GLN A 1 191 ? -17.433 2.353 26.136 1.00 98.19 191 GLN A CA 1
ATOM 1511 C C . GLN A 1 191 ? -16.982 1.695 27.441 1.00 98.19 191 GLN A C 1
ATOM 1513 O O . GLN A 1 191 ? -17.807 1.464 28.323 1.00 98.19 191 GLN A O 1
ATOM 1518 N N . ASN A 1 192 ? -15.683 1.431 27.594 1.00 98.12 192 ASN A N 1
ATOM 1519 C CA . ASN A 1 192 ? -15.135 0.871 28.827 1.00 98.12 192 ASN A CA 1
ATOM 1520 C C . ASN A 1 192 ? -15.363 1.800 30.020 1.00 98.12 192 ASN A C 1
ATOM 1522 O O . ASN A 1 192 ? -15.810 1.334 31.066 1.00 98.12 192 ASN A O 1
ATOM 1526 N N . THR A 1 193 ? -15.135 3.105 29.862 1.00 98.31 193 THR A N 1
ATOM 1527 C CA . THR A 1 193 ? -15.412 4.086 30.920 1.00 98.31 193 THR A CA 1
ATOM 1528 C C . THR A 1 193 ? -16.895 4.091 31.302 1.00 98.31 193 THR A C 1
ATOM 1530 O O . THR A 1 193 ? -17.225 4.050 32.486 1.00 98.31 193 THR A O 1
ATOM 1533 N N . ALA A 1 194 ? -17.803 4.060 30.322 1.00 98.19 194 ALA A N 1
ATOM 1534 C CA . ALA A 1 194 ? -19.243 4.004 30.578 1.00 98.19 194 ALA A CA 1
ATOM 1535 C C . ALA A 1 194 ? -19.670 2.703 31.285 1.00 98.19 194 ALA A C 1
ATOM 1537 O O . ALA A 1 194 ? -20.516 2.722 32.180 1.00 98.19 194 ALA A O 1
ATOM 1538 N N . LEU A 1 195 ? -19.080 1.561 30.918 1.00 98.31 195 LEU A N 1
ATOM 1539 C CA . LEU A 1 195 ? -19.325 0.285 31.595 1.00 98.31 195 LEU A CA 1
ATOM 1540 C C . LEU A 1 195 ? -18.794 0.285 33.030 1.00 98.31 195 LEU A C 1
ATOM 1542 O O . LEU A 1 195 ? -19.468 -0.224 33.923 1.00 98.31 195 LEU A O 1
ATOM 1546 N N . GLN A 1 196 ? -17.622 0.874 33.270 1.00 98.12 196 GLN A N 1
ATOM 1547 C CA . GLN A 1 196 ? -17.069 1.021 34.617 1.00 98.12 196 GLN A CA 1
ATOM 1548 C C . GLN A 1 196 ? -17.962 1.896 35.503 1.00 98.12 196 GLN A C 1
ATOM 1550 O O . GLN A 1 196 ? -18.215 1.529 36.649 1.00 98.12 196 GLN A O 1
ATOM 1555 N N . GLN A 1 197 ? -18.501 2.994 34.964 1.00 97.88 197 GLN A N 1
ATOM 1556 C CA . GLN A 1 197 ? -19.472 3.834 35.672 1.00 97.88 197 GLN A CA 1
ATOM 1557 C C . GLN A 1 197 ? -20.725 3.037 36.047 1.00 97.88 197 GLN A C 1
ATOM 1559 O O . GLN A 1 197 ? -21.043 2.941 37.231 1.00 97.88 197 GLN A O 1
ATOM 1564 N N . LYS A 1 198 ? -21.357 2.356 35.080 1.00 98.19 198 LYS A N 1
ATOM 1565 C CA . LYS A 1 198 ? -22.525 1.495 35.343 1.00 98.19 198 LYS A CA 1
ATOM 1566 C C . LYS A 1 198 ? -22.245 0.418 36.386 1.00 98.19 198 LYS A C 1
ATOM 1568 O O . LYS A 1 198 ? -23.079 0.167 37.250 1.00 98.19 198 LYS A O 1
ATOM 1573 N N . LYS A 1 199 ? -21.072 -0.216 36.321 1.00 98.44 199 LYS A N 1
ATOM 1574 C CA . LYS A 1 199 ? -20.658 -1.211 37.313 1.00 98.44 199 LYS A CA 1
ATOM 1575 C C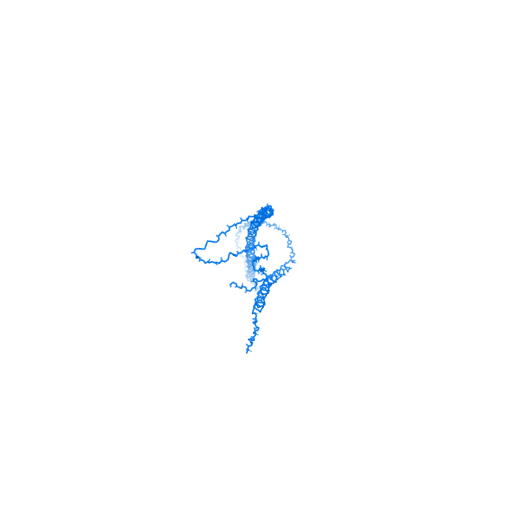 . LYS A 1 199 ? -20.603 -0.592 38.713 1.00 98.44 199 LYS A C 1
ATOM 1577 O O . LYS A 1 199 ? -21.168 -1.161 39.641 1.00 98.44 199 LYS A O 1
ATOM 1582 N N . SER A 1 200 ? -19.984 0.581 38.856 1.00 97.81 200 SER A N 1
ATOM 1583 C CA . SER A 1 200 ? -19.901 1.270 40.149 1.00 97.81 200 SER A CA 1
ATOM 1584 C C . SER A 1 200 ? -21.274 1.697 40.690 1.00 97.81 200 SER A C 1
ATOM 1586 O O . SER A 1 200 ? -21.534 1.559 41.883 1.00 97.81 200 SER A O 1
ATOM 1588 N N . GLU A 1 201 ? -22.190 2.135 39.821 1.00 98.06 201 GLU A N 1
ATOM 1589 C CA . GLU A 1 201 ? -23.571 2.470 40.192 1.00 98.06 201 GLU A CA 1
ATOM 1590 C C . GLU A 1 201 ? -24.321 1.238 40.711 1.00 98.06 201 GLU A C 1
ATOM 1592 O O . GLU A 1 201 ? -24.983 1.293 41.748 1.00 98.06 201 GLU A O 1
ATOM 1597 N N . GLN A 1 202 ? -24.184 0.100 40.024 1.00 97.81 202 GLN A N 1
ATOM 1598 C CA . GLN A 1 202 ? -24.789 -1.162 40.451 1.00 97.81 202 GLN A CA 1
ATOM 1599 C C . GLN A 1 202 ? -24.220 -1.649 41.789 1.00 97.81 202 GLN A C 1
ATOM 1601 O O . GLN A 1 202 ? -24.977 -2.111 42.643 1.00 97.81 202 GLN A O 1
ATOM 1606 N N . GLU A 1 203 ? -22.911 -1.516 42.011 1.00 97.62 203 GLU A N 1
ATOM 1607 C CA . GLU A 1 203 ? -22.276 -1.854 43.291 1.00 97.62 203 GLU A CA 1
ATOM 1608 C C . GLU A 1 203 ? -22.818 -0.990 44.440 1.00 97.62 203 GLU A C 1
ATOM 1610 O O . GLU A 1 203 ? -23.117 -1.510 45.518 1.00 97.62 203 GLU A O 1
ATOM 1615 N N . GLN A 1 204 ? -23.028 0.310 44.207 1.00 97.69 204 GLN A N 1
ATOM 1616 C CA . GLN A 1 204 ? -23.651 1.205 45.188 1.00 97.69 204 GLN A CA 1
ATOM 1617 C C . GLN A 1 204 ? -25.105 0.814 45.488 1.00 97.69 204 GLN A C 1
ATOM 1619 O O . GLN A 1 204 ? -25.498 0.763 46.656 1.00 97.69 204 GLN A O 1
ATOM 1624 N N . GLN A 1 205 ? -25.893 0.480 44.460 1.00 97.50 205 GLN A N 1
ATOM 1625 C CA . GLN A 1 205 ? -27.274 0.015 44.630 1.00 97.50 205 GLN A CA 1
ATOM 1626 C C . GLN A 1 205 ? -27.341 -1.286 45.434 1.00 97.50 205 GLN A C 1
ATOM 1628 O O . GLN A 1 205 ? -28.151 -1.395 46.355 1.00 97.50 205 GLN A O 1
ATOM 1633 N N . LEU A 1 206 ? -26.466 -2.252 45.138 1.00 97.50 206 LEU A N 1
ATOM 1634 C CA . LEU A 1 206 ? -26.372 -3.507 45.887 1.00 97.50 206 LEU A CA 1
ATOM 1635 C C . LEU A 1 206 ? -25.999 -3.261 47.352 1.00 97.50 206 LEU A C 1
ATOM 1637 O O . LEU A 1 206 ? -26.623 -3.834 48.245 1.00 97.50 206 LEU A O 1
ATOM 1641 N N . ALA A 1 207 ? -25.039 -2.372 47.616 1.00 97.31 207 ALA A N 1
ATOM 1642 C CA . ALA A 1 207 ? -24.661 -2.009 48.979 1.00 97.31 207 ALA A CA 1
ATOM 1643 C C . ALA A 1 207 ? -25.826 -1.363 49.749 1.00 97.31 207 ALA A C 1
ATOM 1645 O O . ALA A 1 207 ? -26.034 -1.655 50.929 1.00 97.31 207 ALA A O 1
ATOM 1646 N N . GLN A 1 208 ? -26.611 -0.504 49.094 1.00 96.81 208 GLN A N 1
ATOM 1647 C CA . GLN A 1 208 ? -27.761 0.151 49.714 1.00 96.81 208 GLN A CA 1
ATOM 1648 C C . GLN A 1 208 ? -28.929 -0.813 49.949 1.00 96.81 208 GLN A C 1
ATOM 1650 O O . GLN A 1 208 ? -29.510 -0.807 51.034 1.00 96.81 208 GLN A O 1
ATOM 1655 N N . LEU A 1 209 ? -29.228 -1.694 48.991 1.00 96.44 209 LEU A N 1
ATOM 1656 C CA . LEU A 1 209 ? -30.213 -2.764 49.166 1.00 96.44 209 LEU A CA 1
ATOM 1657 C C . LEU A 1 209 ? -29.822 -3.710 50.307 1.00 96.44 209 LEU A C 1
ATOM 1659 O O . LEU A 1 209 ? -30.679 -4.067 51.112 1.00 96.44 209 LEU A O 1
ATOM 1663 N N . GLY A 1 210 ? -28.535 -4.049 50.430 1.00 96.31 210 GLY A N 1
ATOM 1664 C CA . GLY A 1 210 ? -28.019 -4.838 51.550 1.00 96.31 210 GLY A CA 1
ATOM 1665 C C . GLY A 1 210 ? -28.250 -4.161 52.905 1.00 96.31 210 GLY A C 1
ATOM 1666 O O . GLY A 1 210 ? -28.733 -4.804 53.837 1.00 96.31 210 GLY A O 1
ATOM 1667 N N . LYS A 1 211 ? -27.990 -2.850 53.013 1.00 96.75 211 LYS A N 1
ATOM 1668 C CA . LYS A 1 211 ? -28.287 -2.069 54.232 1.00 96.75 211 LYS A CA 1
ATOM 1669 C C . LYS A 1 211 ? -29.784 -2.040 54.549 1.00 96.75 211 LYS A C 1
ATOM 1671 O O . LYS A 1 211 ? -30.163 -2.271 55.694 1.00 96.75 211 LYS A O 1
ATOM 1676 N N . ASN A 1 212 ? -30.632 -1.808 53.545 1.00 96.44 212 ASN A N 1
ATOM 1677 C CA . ASN A 1 212 ? -32.087 -1.801 53.717 1.00 96.44 212 ASN A CA 1
ATOM 1678 C C . ASN A 1 212 ? -32.599 -3.171 54.186 1.00 96.44 212 ASN A C 1
ATOM 1680 O O . ASN A 1 212 ? -33.452 -3.245 55.066 1.00 96.44 212 ASN A O 1
ATOM 1684 N N . GLN A 1 213 ? -32.059 -4.261 53.633 1.00 94.69 213 GLN A N 1
ATOM 1685 C CA . GLN A 1 213 ? -32.407 -5.616 54.055 1.00 94.69 213 GLN A CA 1
ATOM 1686 C C . GLN A 1 213 ? -32.019 -5.862 55.518 1.00 94.69 213 GLN A C 1
ATOM 1688 O O . GLN A 1 213 ? -32.829 -6.391 56.274 1.00 94.69 213 GLN A O 1
ATOM 1693 N N . GLN A 1 214 ? -30.818 -5.446 55.935 1.00 94.12 214 GLN A N 1
ATOM 1694 C CA . GLN A 1 214 ? -30.379 -5.560 57.331 1.00 94.12 214 GLN A CA 1
ATOM 1695 C C . GLN A 1 214 ? -31.295 -4.784 58.285 1.00 94.12 214 GLN A C 1
ATOM 1697 O O . GLN A 1 214 ? -31.694 -5.327 59.313 1.00 94.12 214 GLN A O 1
ATOM 1702 N N . GLN A 1 215 ? -31.675 -3.554 57.927 1.00 93.44 215 GLN A N 1
ATOM 1703 C CA . GLN A 1 215 ? -32.615 -2.749 58.713 1.00 93.44 215 GLN A CA 1
ATOM 1704 C C . GLN A 1 215 ? -33.985 -3.423 58.827 1.00 93.44 215 GLN A C 1
ATOM 1706 O O . GLN A 1 215 ? -34.499 -3.562 59.929 1.00 93.44 215 GLN A O 1
ATOM 1711 N N . LEU A 1 216 ? -34.540 -3.926 57.719 1.00 91.75 216 LEU A N 1
ATOM 1712 C CA . LEU A 1 216 ? -35.826 -4.632 57.727 1.00 91.75 216 LEU A CA 1
ATOM 1713 C C . LEU A 1 216 ? -35.800 -5.900 58.587 1.00 91.75 216 LEU A C 1
ATOM 1715 O O . LEU A 1 216 ? -36.781 -6.195 59.267 1.00 91.75 216 LEU A O 1
ATOM 1719 N N . VAL A 1 217 ? -34.698 -6.655 58.561 1.00 91.31 217 VAL A N 1
ATOM 1720 C CA . VAL A 1 217 ? -34.526 -7.839 59.416 1.00 91.31 217 VAL A CA 1
ATOM 1721 C C . VAL A 1 217 ? -34.498 -7.439 60.892 1.00 91.31 217 VAL A C 1
ATOM 1723 O O . VAL A 1 217 ? -35.138 -8.095 61.712 1.00 91.31 217 VAL A O 1
ATOM 1726 N N . GLU A 1 218 ? -33.802 -6.359 61.241 1.00 91.31 218 GLU A N 1
ATOM 1727 C CA . GLU A 1 218 ? -33.730 -5.880 62.623 1.00 91.31 218 GLU A CA 1
ATOM 1728 C C . GLU A 1 218 ? -35.071 -5.296 63.106 1.00 91.31 218 GLU A C 1
ATOM 1730 O O . GLU A 1 218 ? -35.520 -5.596 64.214 1.00 91.31 218 GLU A O 1
ATOM 1735 N N . ASP A 1 219 ? -35.783 -4.568 62.243 1.00 88.56 219 ASP A N 1
ATOM 1736 C CA . ASP A 1 219 ? -37.141 -4.080 62.500 1.00 88.56 219 ASP A CA 1
ATOM 1737 C C . ASP A 1 219 ? -38.132 -5.231 62.704 1.00 88.56 219 ASP A C 1
ATOM 1739 O O . ASP A 1 219 ? -39.027 -5.142 63.546 1.00 88.56 219 ASP A O 1
ATOM 1743 N N . GLN A 1 220 ? -37.997 -6.328 61.950 1.00 85.44 220 GLN A N 1
ATOM 1744 C CA . GLN A 1 220 ? -38.818 -7.523 62.151 1.00 85.44 220 GLN A CA 1
ATOM 1745 C C . GLN A 1 220 ? -38.546 -8.191 63.501 1.00 85.44 220 GLN A C 1
ATOM 1747 O O . GLN A 1 220 ? -39.506 -8.598 64.151 1.00 85.44 220 GLN A O 1
ATOM 1752 N N . LYS A 1 221 ? -37.285 -8.268 63.952 1.00 84.19 221 LYS A N 1
ATOM 1753 C CA . LYS A 1 221 ? -36.959 -8.794 65.291 1.00 84.19 221 LYS A CA 1
ATOM 1754 C C . LYS A 1 221 ? -37.532 -7.929 66.411 1.00 84.19 221 LYS A C 1
ATOM 1756 O O . LYS A 1 221 ? -37.997 -8.463 67.412 1.00 84.19 221 LYS A O 1
ATOM 1761 N N . ASN A 1 222 ? -37.511 -6.607 66.239 1.00 83.50 222 ASN A N 1
ATOM 1762 C CA . ASN A 1 222 ? -38.011 -5.656 67.234 1.00 83.50 222 ASN A CA 1
ATOM 1763 C C . ASN A 1 222 ? -39.528 -5.409 67.148 1.00 83.50 222 ASN A C 1
ATOM 1765 O O . ASN A 1 222 ? -40.096 -4.738 68.015 1.00 83.50 222 ASN A O 1
ATOM 1769 N N . ARG A 1 223 ? -40.220 -5.938 66.130 1.00 79.12 223 ARG A N 1
ATOM 1770 C CA . ARG A 1 223 ? -41.679 -5.834 66.023 1.00 79.12 223 ARG A CA 1
ATOM 1771 C C . ARG A 1 223 ? -42.352 -6.726 67.058 1.00 79.12 223 ARG A C 1
ATOM 1773 O O . ARG A 1 223 ? -42.190 -7.941 67.058 1.00 79.12 223 ARG A O 1
ATOM 1780 N N . GLN A 1 224 ? -43.198 -6.117 67.884 1.00 73.31 224 GLN A N 1
ATOM 1781 C CA . GLN A 1 224 ? -44.100 -6.865 68.755 1.00 73.31 224 GLN A CA 1
ATOM 1782 C C . GLN A 1 224 ? -45.042 -7.744 67.909 1.00 73.31 224 GLN A C 1
ATOM 1784 O O . GLN A 1 224 ? -45.516 -7.287 66.859 1.00 73.31 224 GLN A O 1
ATOM 1789 N N . PRO A 1 225 ? -45.324 -8.987 68.341 1.00 69.56 225 PRO A N 1
ATOM 1790 C CA . PRO A 1 225 ? -46.186 -9.902 67.605 1.00 69.56 225 PRO A CA 1
ATOM 1791 C C . PRO A 1 225 ? -47.563 -9.266 67.403 1.00 69.56 225 PRO A C 1
ATOM 1793 O O . PRO A 1 225 ? -48.265 -8.935 68.358 1.00 69.56 225 PRO A O 1
ATOM 1796 N N . ARG A 1 226 ? -47.952 -9.065 66.141 1.00 64.19 226 ARG A N 1
ATOM 1797 C CA . ARG A 1 226 ? -49.284 -8.561 65.800 1.00 64.19 226 ARG A CA 1
ATOM 1798 C C . ARG A 1 226 ? -50.272 -9.718 65.845 1.00 64.19 226 ARG A C 1
ATOM 1800 O O . ARG A 1 226 ? -50.246 -10.586 64.980 1.00 64.19 226 ARG A O 1
ATOM 1807 N N . ILE A 1 227 ? -51.151 -9.706 66.840 1.00 65.50 227 ILE A N 1
ATOM 1808 C CA . ILE A 1 227 ? -52.284 -10.627 66.915 1.00 65.50 227 ILE A CA 1
ATOM 1809 C C . ILE A 1 227 ? -53.380 -10.076 65.999 1.00 65.50 227 ILE A C 1
ATOM 1811 O O . ILE A 1 227 ? -53.968 -9.034 66.283 1.00 65.50 227 ILE A O 1
ATOM 1815 N N . ALA A 1 228 ? -53.636 -10.755 64.881 1.00 68.25 228 ALA A N 1
ATOM 1816 C CA . ALA A 1 228 ? -54.789 -10.483 64.033 1.00 68.25 228 ALA A CA 1
ATOM 1817 C C . ALA A 1 228 ? -55.894 -11.487 64.377 1.00 68.25 228 ALA A C 1
ATOM 1819 O O . ALA A 1 228 ? -55.815 -12.661 64.022 1.00 68.25 228 ALA A O 1
ATOM 1820 N N . LEU A 1 229 ? -56.922 -11.025 65.089 1.00 65.50 229 LEU A N 1
ATOM 1821 C CA . LEU A 1 229 ? -58.149 -11.789 65.306 1.00 65.50 229 LEU A CA 1
ATOM 1822 C C . LEU A 1 229 ? -58.985 -11.717 64.026 1.00 65.50 229 LEU A C 1
ATOM 1824 O O . LEU A 1 229 ? -59.758 -10.783 63.826 1.00 65.50 229 LEU A O 1
ATOM 1828 N N . VAL A 1 230 ? -58.790 -12.684 63.132 1.00 68.88 230 VAL A N 1
ATOM 1829 C CA . VAL A 1 230 ? -59.624 -12.833 61.937 1.00 68.88 230 VAL A CA 1
ATOM 1830 C C . VAL A 1 230 ? -60.844 -13.659 62.324 1.00 68.88 230 VAL A C 1
ATOM 1832 O O . VAL A 1 230 ? -60.778 -14.882 62.422 1.00 68.88 230 VAL A O 1
ATOM 1835 N N . ALA A 1 231 ? -61.961 -12.984 62.588 1.00 67.31 231 ALA A N 1
ATOM 1836 C CA . ALA A 1 231 ? -63.237 -13.658 62.773 1.00 67.31 231 ALA A CA 1
ATOM 1837 C C . ALA A 1 231 ? -63.701 -14.218 61.420 1.00 67.31 231 ALA A C 1
ATOM 1839 O O . ALA A 1 231 ? -63.946 -13.462 60.481 1.00 67.31 231 ALA A O 1
ATOM 1840 N N . HIS A 1 232 ? -63.802 -15.543 61.307 1.00 63.31 232 HIS A N 1
ATOM 1841 C CA . HIS A 1 232 ? -64.457 -16.170 60.164 1.00 63.31 232 HIS A CA 1
ATOM 1842 C C . HIS A 1 232 ? -65.968 -15.984 60.320 1.00 63.31 232 HIS A C 1
ATOM 1844 O O . HIS A 1 232 ? -66.557 -16.514 61.258 1.00 63.31 232 HIS A O 1
ATOM 1850 N N . ASP A 1 233 ? -66.591 -15.259 59.391 1.00 65.81 233 ASP A N 1
ATOM 1851 C CA . ASP A 1 233 ? -68.040 -15.044 59.367 1.00 65.81 233 ASP A CA 1
ATOM 1852 C C . ASP A 1 233 ? -68.764 -16.305 58.846 1.00 65.81 233 ASP A C 1
ATOM 1854 O O . ASP A 1 233 ? -68.503 -16.733 57.714 1.00 65.81 233 ASP A O 1
ATOM 1858 N N . PRO A 1 234 ? -69.616 -16.972 59.647 1.00 60.69 234 PRO A N 1
ATOM 1859 C CA . PRO A 1 234 ? -70.368 -18.138 59.225 1.00 60.69 234 PRO A CA 1
ATOM 1860 C C . PRO A 1 234 ? -71.716 -17.699 58.638 1.00 60.69 234 PRO A C 1
ATOM 1862 O O . PRO A 1 234 ? -72.766 -17.920 59.235 1.00 60.69 234 PRO A O 1
ATOM 1865 N N . LEU A 1 235 ? -71.721 -17.146 57.423 1.00 58.09 235 LEU A N 1
ATOM 1866 C CA . LEU A 1 235 ? -72.969 -16.918 56.667 1.00 58.09 235 LEU A CA 1
ATOM 1867 C C . LEU A 1 235 ? -73.803 -18.211 56.490 1.00 58.09 235 LEU A C 1
ATOM 1869 O O . LEU A 1 235 ? -75.002 -18.153 56.233 1.00 58.09 235 LEU A O 1
ATOM 1873 N N . ALA A 1 236 ? -73.193 -19.385 56.682 1.00 59.09 236 ALA A N 1
ATOM 1874 C CA . ALA A 1 236 ? -73.872 -20.667 56.815 1.00 59.09 236 ALA A CA 1
ATOM 1875 C C . ALA A 1 236 ? -73.843 -21.130 58.285 1.00 59.09 236 ALA A C 1
ATOM 1877 O O . ALA A 1 236 ? -72.819 -21.621 58.765 1.00 59.09 236 ALA A O 1
ATOM 1878 N N . GLY A 1 237 ? -74.971 -20.986 58.990 1.00 55.75 237 GLY A N 1
ATOM 1879 C CA . GLY A 1 237 ? -75.164 -21.345 60.401 1.00 55.75 237 GLY A CA 1
ATOM 1880 C C . GLY A 1 237 ? -74.980 -22.835 60.701 1.00 55.75 237 GLY A C 1
ATOM 1881 O O . GLY A 1 237 ? -75.941 -23.567 60.924 1.00 55.75 237 GLY A O 1
ATOM 1882 N N . THR A 1 238 ? -73.733 -23.297 60.726 1.00 59.62 238 THR A N 1
ATOM 1883 C CA . THR A 1 238 ? -73.384 -24.641 61.187 1.00 59.62 238 THR A CA 1
ATOM 1884 C C . THR A 1 238 ? -72.806 -24.563 62.597 1.00 59.62 238 THR A C 1
ATOM 1886 O O . THR A 1 238 ? -71.931 -23.749 62.874 1.00 59.62 238 THR A O 1
ATOM 1889 N N . ASN A 1 239 ? -73.293 -25.430 63.491 1.00 56.91 239 ASN A N 1
ATOM 1890 C CA . ASN A 1 239 ? -72.855 -25.583 64.888 1.00 56.91 239 ASN A CA 1
ATOM 1891 C C . ASN A 1 239 ? -71.463 -26.255 64.971 1.00 56.91 239 ASN A C 1
ATOM 1893 O O . ASN A 1 239 ? -71.270 -27.269 65.644 1.00 56.91 239 ASN A O 1
ATOM 1897 N N . ARG A 1 240 ? -70.493 -25.767 64.191 1.00 62.22 240 ARG A N 1
ATOM 1898 C CA . ARG A 1 240 ? -69.144 -26.335 64.139 1.00 62.22 240 ARG A CA 1
ATOM 1899 C C . ARG A 1 240 ? -68.294 -25.721 65.239 1.00 62.22 240 ARG A C 1
ATOM 1901 O O . ARG A 1 240 ? -68.307 -24.512 65.450 1.00 62.22 240 ARG A O 1
ATOM 1908 N N . LYS A 1 241 ? -67.558 -26.579 65.945 1.00 66.88 241 LYS A N 1
ATOM 1909 C CA . LYS A 1 241 ? -66.596 -26.145 66.958 1.00 66.88 241 LYS A CA 1
ATOM 1910 C C . LYS A 1 241 ? -65.547 -25.236 66.292 1.00 66.88 241 LYS A C 1
ATOM 1912 O O . LYS A 1 241 ? -65.073 -25.596 65.212 1.00 66.88 241 LYS A O 1
ATOM 1917 N N . PRO A 1 242 ? -65.201 -24.083 66.890 1.00 68.38 242 PRO A N 1
ATOM 1918 C CA . PRO A 1 242 ? -64.145 -23.227 66.365 1.00 68.38 242 PRO A CA 1
ATOM 1919 C C . PRO A 1 242 ? -62.818 -23.990 66.382 1.00 68.38 242 PRO A C 1
ATOM 1921 O O . PRO A 1 242 ? -62.475 -24.615 67.384 1.00 68.38 242 PRO A O 1
ATOM 1924 N N . ILE A 1 243 ? -62.092 -23.952 65.267 1.00 72.31 243 ILE A N 1
ATOM 1925 C CA . ILE A 1 243 ? -60.777 -24.584 65.145 1.00 72.31 243 ILE A CA 1
ATOM 1926 C C . ILE A 1 243 ? -59.734 -23.542 65.543 1.00 72.31 243 ILE A C 1
ATOM 1928 O O . ILE A 1 243 ? -59.662 -22.473 64.935 1.00 72.31 243 ILE A O 1
ATOM 1932 N N . LEU A 1 244 ? -58.943 -23.846 66.571 1.00 75.25 244 LEU A N 1
ATOM 1933 C CA . LEU A 1 244 ? -57.799 -23.030 66.968 1.00 75.25 244 LEU A CA 1
ATOM 1934 C C . LEU A 1 244 ? -56.556 -23.535 66.234 1.00 75.25 244 LEU A C 1
ATOM 1936 O O . LEU A 1 244 ? -56.241 -24.721 66.308 1.00 75.25 244 LEU A O 1
ATOM 1940 N N . ILE A 1 245 ? -55.855 -22.636 65.546 1.00 81.69 245 ILE A N 1
ATOM 1941 C CA . ILE A 1 245 ? -54.613 -22.948 64.833 1.00 81.69 245 ILE A CA 1
ATOM 1942 C C . ILE A 1 245 ? -53.516 -22.026 65.362 1.00 81.69 245 ILE A C 1
ATOM 1944 O O . ILE A 1 245 ? -53.618 -20.804 65.259 1.00 81.69 245 ILE A O 1
ATOM 1948 N N . GLU A 1 246 ? -52.461 -22.612 65.918 1.00 81.19 246 GLU A N 1
ATOM 1949 C CA . GLU A 1 246 ? -51.226 -21.913 66.262 1.00 81.19 246 GLU A CA 1
ATOM 1950 C C . GLU A 1 246 ? -50.244 -22.010 65.091 1.00 81.19 246 GLU A C 1
ATOM 1952 O O . GLU A 1 246 ? -49.710 -23.080 64.795 1.00 81.19 246 GLU A O 1
ATOM 1957 N N . CYS A 1 247 ? -49.976 -20.889 64.425 1.00 80.44 247 CYS A N 1
ATOM 1958 C CA . CYS A 1 247 ? -48.955 -20.815 63.382 1.00 80.44 247 CYS A CA 1
ATOM 1959 C C . CYS A 1 247 ? -47.585 -20.540 64.017 1.00 80.44 247 CYS A C 1
ATOM 1961 O O . CYS A 1 247 ? -47.358 -19.455 64.557 1.00 80.44 247 CYS A O 1
ATOM 1963 N N . ARG A 1 248 ? -46.667 -21.506 63.947 1.00 80.62 248 ARG A N 1
ATOM 1964 C CA . ARG A 1 248 ? -45.256 -21.356 64.337 1.00 80.62 248 ARG A CA 1
ATOM 1965 C C . ARG A 1 248 ? -44.390 -21.173 63.091 1.00 80.62 248 ARG A C 1
ATOM 1967 O O . ARG A 1 248 ? -44.863 -21.312 61.968 1.00 80.62 248 ARG A O 1
ATOM 1974 N N . ALA A 1 249 ? -43.118 -20.825 63.281 1.00 77.38 249 ALA A N 1
ATOM 1975 C CA . ALA A 1 249 ? -42.207 -20.526 62.171 1.00 77.38 249 ALA A CA 1
ATOM 1976 C C . ALA A 1 249 ? -41.972 -21.722 61.224 1.00 77.38 249 ALA A C 1
ATOM 1978 O O . ALA A 1 249 ? -41.631 -21.526 60.061 1.00 77.38 249 ALA A O 1
ATOM 1979 N N . ASP A 1 250 ? -42.154 -22.945 61.715 1.00 82.94 250 ASP A N 1
ATOM 1980 C CA . ASP A 1 250 ? -41.821 -24.203 61.043 1.00 82.94 250 ASP A CA 1
ATOM 1981 C C . ASP A 1 250 ? -43.004 -25.183 60.930 1.00 82.94 250 ASP A C 1
ATOM 1983 O O . ASP A 1 250 ? -42.901 -26.214 60.259 1.00 82.94 250 ASP A O 1
ATOM 1987 N N . SER A 1 251 ? -44.122 -24.887 61.597 1.00 84.00 251 SER A N 1
ATOM 1988 C CA . SER A 1 251 ? -45.226 -25.825 61.777 1.00 84.00 251 SER A CA 1
ATOM 1989 C C . SER A 1 251 ? -46.541 -25.131 62.131 1.00 84.00 251 SER A C 1
ATOM 1991 O O . SER A 1 251 ? -46.567 -24.052 62.724 1.00 84.00 251 SER A O 1
ATOM 1993 N N . PHE A 1 252 ? -47.652 -25.777 61.793 1.00 87.81 252 PHE A N 1
ATOM 1994 C CA . PHE A 1 252 ? -48.985 -25.423 62.272 1.00 87.81 252 PHE A CA 1
ATOM 1995 C C . PHE A 1 252 ? -49.403 -26.415 63.345 1.00 87.81 252 PHE A C 1
ATOM 1997 O O . PHE A 1 252 ? -49.346 -27.622 63.115 1.00 87.81 252 PHE A O 1
ATOM 2004 N N . HIS A 1 253 ? -49.831 -25.921 64.500 1.00 84.50 253 HIS A N 1
ATOM 2005 C CA . HIS A 1 253 ? -50.304 -26.752 65.595 1.00 84.50 253 HIS A CA 1
ATOM 2006 C C . HIS A 1 253 ? -51.805 -26.556 65.806 1.00 84.50 253 HIS A C 1
ATOM 2008 O O . HIS A 1 253 ? -52.300 -25.430 65.819 1.00 84.50 253 HIS A O 1
ATOM 2014 N N . PHE A 1 254 ? -52.516 -27.667 65.966 1.00 88.88 254 PHE A N 1
ATOM 2015 C CA . PHE A 1 254 ? -53.943 -27.745 66.248 1.00 88.88 254 PHE A CA 1
ATOM 2016 C C . PHE A 1 254 ? -54.109 -28.213 67.700 1.00 88.88 254 PHE A C 1
ATOM 2018 O O . PHE A 1 254 ? -54.069 -29.420 67.959 1.00 88.88 254 PHE A O 1
ATOM 2025 N N . PRO A 1 255 ? -54.253 -27.296 68.678 1.00 82.12 255 PRO A N 1
ATOM 2026 C CA . PRO A 1 255 ? -54.197 -27.651 70.097 1.00 82.12 255 PRO A CA 1
ATOM 2027 C C . PRO A 1 255 ? -55.377 -28.516 70.546 1.00 82.12 255 PRO A C 1
ATOM 2029 O O . PRO A 1 255 ? -55.251 -29.287 71.494 1.00 82.12 255 PRO A O 1
ATOM 2032 N N . SER A 1 256 ? -56.524 -28.396 69.869 1.00 81.81 256 SER A N 1
ATOM 2033 C CA . SER A 1 256 ? -57.733 -29.156 70.212 1.00 81.81 256 SER A CA 1
ATOM 2034 C C . SER A 1 256 ? -57.612 -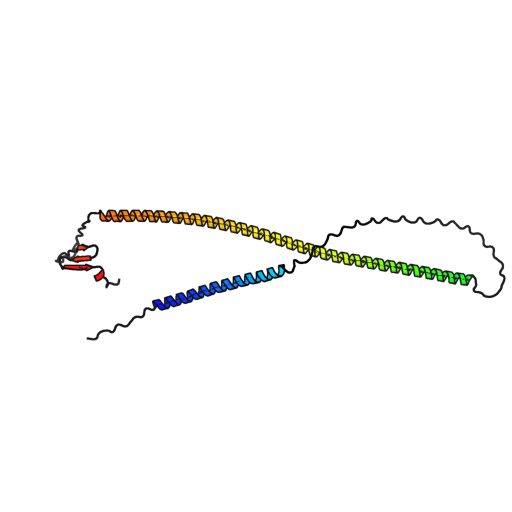30.631 69.815 1.00 81.81 256 SER A C 1
ATOM 2036 O O . SER A 1 256 ? -58.213 -31.496 70.450 1.00 81.81 256 SER A O 1
ATOM 2038 N N . GLU A 1 257 ? -56.815 -30.919 68.787 1.00 82.12 257 GLU A N 1
ATOM 2039 C CA . GLU A 1 257 ? -56.595 -32.246 68.219 1.00 82.12 257 GLU A CA 1
ATOM 2040 C C . GLU A 1 257 ? -55.226 -32.835 68.603 1.00 82.12 257 GLU A C 1
ATOM 2042 O O . GLU A 1 257 ? -55.002 -34.031 68.430 1.00 82.12 257 GLU A O 1
ATOM 2047 N N . GLY A 1 258 ? -54.306 -32.015 69.122 1.00 81.81 258 GLY A N 1
ATOM 2048 C CA . GLY A 1 258 ? -52.936 -32.414 69.455 1.00 81.81 258 GLY A CA 1
ATOM 2049 C C . GLY A 1 258 ? -52.071 -32.721 68.228 1.00 81.81 258 GLY A C 1
ATOM 2050 O O . GLY A 1 258 ? -51.078 -33.436 68.342 1.00 81.81 258 GLY A O 1
ATOM 2051 N N . ILE A 1 259 ? -52.448 -32.209 67.053 1.00 82.25 259 ILE A N 1
ATOM 2052 C CA . ILE A 1 259 ? -51.793 -32.503 65.771 1.00 82.25 259 ILE A CA 1
ATOM 2053 C C . ILE A 1 259 ? -50.891 -31.331 65.382 1.00 82.25 259 ILE A C 1
ATOM 2055 O O . ILE A 1 259 ? -51.284 -30.171 65.497 1.00 82.25 259 ILE A O 1
ATOM 2059 N N . SER A 1 260 ? -49.695 -31.632 64.882 1.00 83.12 260 SER A N 1
ATOM 2060 C CA . SER A 1 260 ? -48.791 -30.645 64.288 1.00 83.12 260 SER A CA 1
ATOM 2061 C C . SER A 1 260 ? -48.489 -31.028 62.846 1.00 83.12 260 SER A C 1
ATOM 2063 O O . SER A 1 260 ? -48.171 -32.183 62.579 1.00 83.12 260 SER A O 1
ATOM 2065 N N . ILE A 1 261 ? -48.591 -30.064 61.933 1.00 85.25 261 ILE A N 1
ATOM 2066 C CA . ILE A 1 261 ? -48.284 -30.224 60.509 1.00 85.25 261 ILE A CA 1
ATOM 2067 C C . ILE A 1 261 ? -47.046 -29.386 60.204 1.00 85.25 261 ILE A C 1
ATOM 2069 O O . ILE A 1 261 ? -47.065 -28.164 60.364 1.00 85.25 261 ILE A O 1
ATOM 2073 N N . SER A 1 262 ? -45.970 -30.037 59.778 1.00 85.44 262 SER A N 1
ATOM 2074 C CA . SER A 1 262 ? -44.719 -29.402 59.363 1.00 85.44 262 SER A CA 1
ATOM 2075 C C . SER A 1 262 ? -44.589 -29.374 57.837 1.00 85.44 262 SER A C 1
ATOM 2077 O O . SER A 1 262 ? -45.322 -30.055 57.118 1.00 85.44 262 SER A O 1
ATOM 2079 N N . ALA A 1 263 ? -43.610 -28.631 57.315 1.00 78.00 263 ALA A N 1
ATOM 2080 C CA . ALA A 1 263 ? -43.314 -28.626 55.878 1.00 78.00 263 ALA A CA 1
ATOM 2081 C C . ALA A 1 263 ? -43.009 -30.032 55.312 1.00 78.00 263 ALA A C 1
ATOM 2083 O O . ALA A 1 263 ? -43.274 -30.292 54.140 1.00 78.00 263 ALA A O 1
ATOM 2084 N N . ALA A 1 264 ? -42.500 -30.954 56.140 1.00 76.75 264 ALA A N 1
ATOM 2085 C CA . ALA A 1 264 ? -42.228 -32.330 55.732 1.00 76.75 264 ALA A CA 1
ATOM 2086 C C . ALA A 1 264 ? -43.509 -33.128 55.431 1.00 76.75 264 ALA A C 1
ATOM 2088 O O . ALA A 1 264 ? -43.501 -33.971 54.533 1.00 76.75 264 ALA A O 1
ATOM 2089 N N . ASP A 1 265 ? -44.609 -32.821 56.123 1.00 75.56 265 ASP A N 1
ATOM 2090 C CA . ASP A 1 265 ? -45.899 -33.511 55.992 1.00 75.56 265 ASP A CA 1
ATOM 2091 C C . ASP A 1 265 ? -46.674 -33.069 54.737 1.00 75.56 265 ASP A C 1
ATOM 2093 O O . ASP A 1 265 ? -47.562 -33.773 54.256 1.00 75.56 265 ASP A O 1
ATOM 2097 N N . CYS A 1 266 ? -46.299 -31.923 54.159 1.00 69.56 266 CYS A N 1
ATOM 2098 C CA . CYS A 1 266 ? -46.895 -31.363 52.945 1.00 69.56 266 CYS A CA 1
ATOM 2099 C C . CYS A 1 266 ? -46.195 -31.808 51.644 1.00 69.56 266 CYS A C 1
ATOM 2101 O O . CYS A 1 266 ? -46.687 -31.498 50.558 1.00 69.56 266 CYS A O 1
ATOM 2103 N N . ASN A 1 267 ? -45.094 -32.571 51.717 1.00 62.16 267 ASN A N 1
ATOM 2104 C CA . ASN A 1 267 ? -44.268 -33.000 50.569 1.00 62.16 267 ASN A CA 1
ATOM 2105 C C . ASN A 1 267 ? -44.932 -34.027 49.614 1.00 62.16 267 ASN A C 1
ATOM 2107 O O . ASN A 1 267 ? -44.245 -34.729 48.873 1.00 62.16 267 ASN A O 1
ATOM 2111 N N . GLY A 1 268 ? -46.263 -34.126 49.607 1.00 59.84 268 GLY A N 1
ATOM 2112 C CA . GLY A 1 268 ? -47.045 -34.999 48.722 1.00 59.84 268 GLY A CA 1
ATOM 2113 C C . GLY A 1 268 ? -48.068 -34.277 47.839 1.00 59.84 268 GLY A C 1
ATOM 2114 O O . GLY A 1 268 ? -48.669 -34.920 46.980 1.00 59.84 268 GLY A O 1
ATOM 2115 N N . PHE A 1 269 ? -48.268 -32.966 48.013 1.00 53.25 269 PHE A N 1
ATOM 2116 C CA . PHE A 1 269 ? -49.135 -32.169 47.143 1.00 53.25 269 PHE A CA 1
ATOM 2117 C C . PHE A 1 269 ? -48.299 -31.548 46.019 1.00 53.25 269 PHE A C 1
ATOM 2119 O O . PHE A 1 269 ? -47.722 -30.474 46.169 1.00 53.25 269 PHE A O 1
ATOM 2126 N N . LEU A 1 270 ? -48.201 -32.257 44.894 1.00 50.38 270 LEU A N 1
ATOM 2127 C CA . LEU A 1 270 ? -47.803 -31.639 43.626 1.00 50.38 270 LEU A CA 1
ATOM 2128 C C . LEU A 1 270 ? -48.906 -30.639 43.205 1.00 50.38 270 LEU A C 1
ATOM 2130 O O . LEU A 1 270 ? -50.080 -30.973 43.387 1.00 50.38 270 LEU A O 1
ATOM 2134 N N . PRO A 1 271 ? -48.556 -29.437 42.703 1.00 56.19 271 PRO A N 1
ATOM 2135 C CA . PRO A 1 271 ? -49.523 -28.446 42.222 1.00 56.19 271 PRO A CA 1
ATOM 2136 C C . PRO A 1 271 ? -50.328 -28.930 41.009 1.00 56.19 271 PRO A C 1
ATOM 2138 O O . PRO A 1 271 ? -49.803 -29.766 40.235 1.00 56.19 271 PRO A O 1
#